Protein AF-A0AA96MXP1-F1 (afdb_monomer_lite)

Radius of gyration: 23.65 Å; chains: 1; bounding box: 65×50×61 Å

Foldseek 3Di:
DDDDPLNVLLVVLVVVLVVCVVVVHDSVVSNLVSQLVSQCSVPVDNVRSNVSSVVVVVVVCVLCVVVVVVLVVLVVVVVVCVVVVVLVVVCVVLLVVLQALLSLLVSLLVVLQVQCLVRPLPNSLVSSLVRSLLSSLLRQHQSVSSVQSNCLRRVQQSVQLSLRVQPVLVVVCVVVVHDSNVSNVVSNVVSCVVSVVSSVVSCVVRVVRGDHRDPVSSVVVVVVCPPPVNVVVVVVVVVVVVVPPDDDDDDDDDDDDDDDDDDDDDDDD

Sequence (269 aa):
MELTAAHWMYLIGTCVIILTMLFRQNIVVPSIIVTFLVGWIFTGSFISGLQTIFNASLVAAGELFNIFLIITIMTALLHSLKSLGSDRQMITPFQKVMKNGHLSYWIIIFVTYIISLFFWPTPAVPLVGALLIPVAVRAGLPPIGAAIAISLAGQGMALSSDYVIQIAPTLTATAAGANVGILADRALVLSIITGITAIVIAYLFLRKQISRPSNTHLIAWEKEGQSPHSKEEMENNQTQKSKYRHPFCHPCSPNISNNYCIYVSRQIF

pLDDT: mean 79.79, std 20.9, range [24.42, 96.38]

Structure (mmCIF, N/CA/C/O backbone):
data_AF-A0AA96MXP1-F1
#
_entry.id   AF-A0AA96MXP1-F1
#
loop_
_atom_site.group_PDB
_atom_site.id
_atom_site.type_symbol
_atom_site.label_atom_id
_atom_site.label_alt_id
_atom_site.label_comp_id
_atom_site.label_asym_id
_atom_site.label_entity_id
_atom_site.label_seq_id
_atom_site.pdbx_PDB_ins_code
_atom_site.Cartn_x
_atom_site.Cartn_y
_atom_site.Cartn_z
_atom_site.occupancy
_atom_site.B_iso_or_equiv
_atom_site.auth_seq_id
_atom_site.auth_comp_id
_atom_site.auth_asym_id
_atom_site.auth_atom_id
_atom_site.pdbx_PDB_model_num
ATOM 1 N N . MET A 1 1 ? -31.359 -4.712 13.228 1.00 55.69 1 MET A N 1
ATOM 2 C CA . MET A 1 1 ? -30.716 -3.846 14.236 1.00 55.69 1 MET A CA 1
ATOM 3 C C . MET A 1 1 ? -31.226 -2.438 14.002 1.00 55.69 1 MET A C 1
ATOM 5 O O . MET A 1 1 ? -31.159 -1.992 12.863 1.00 55.69 1 MET A O 1
ATOM 9 N N . GLU A 1 2 ? -31.806 -1.791 15.012 1.00 76.81 2 GLU A N 1
ATOM 10 C CA . GLU A 1 2 ? -32.270 -0.405 14.877 1.00 76.81 2 GLU A CA 1
ATOM 11 C C . GLU A 1 2 ? -31.097 0.577 14.997 1.00 76.81 2 GLU A C 1
ATOM 13 O O . GLU A 1 2 ? -30.183 0.381 15.801 1.00 76.81 2 GLU A O 1
ATOM 18 N N . LEU A 1 3 ? -31.105 1.622 14.168 1.00 81.12 3 LEU A N 1
ATOM 19 C CA . LEU A 1 3 ? -30.067 2.652 14.130 1.00 81.12 3 LEU A CA 1
ATOM 20 C C . LEU A 1 3 ? -30.206 3.580 15.342 1.00 81.12 3 LEU A C 1
ATOM 22 O O . LEU A 1 3 ? -31.054 4.468 15.362 1.00 81.12 3 LEU A O 1
ATOM 26 N N . THR A 1 4 ? -29.354 3.395 16.348 1.00 89.06 4 THR A N 1
ATOM 27 C CA . THR A 1 4 ? -29.308 4.290 17.517 1.00 89.06 4 THR A CA 1
ATOM 28 C C . THR A 1 4 ? -28.540 5.584 17.216 1.00 89.06 4 THR A C 1
ATOM 30 O O . THR A 1 4 ? -27.759 5.658 16.265 1.00 89.06 4 THR A O 1
ATOM 33 N N . ALA A 1 5 ? -28.700 6.606 18.065 1.00 86.25 5 ALA A N 1
ATOM 34 C CA . ALA A 1 5 ? -27.964 7.872 17.957 1.00 86.25 5 ALA A CA 1
ATOM 35 C C . ALA A 1 5 ? -26.430 7.687 17.930 1.00 86.25 5 ALA A C 1
ATOM 37 O O . ALA A 1 5 ? -25.726 8.432 17.249 1.00 86.25 5 ALA A O 1
ATOM 38 N N . ALA A 1 6 ? -25.910 6.654 18.603 1.00 86.31 6 ALA A N 1
ATOM 39 C CA . ALA A 1 6 ? -24.486 6.326 18.596 1.00 86.31 6 ALA A CA 1
ATOM 40 C C . ALA A 1 6 ? -23.981 5.898 17.203 1.00 86.31 6 ALA A C 1
ATOM 42 O O . ALA A 1 6 ? -22.872 6.266 16.824 1.00 86.31 6 ALA A O 1
ATOM 43 N N . HIS A 1 7 ? -24.796 5.190 16.411 1.00 88.94 7 HIS A N 1
ATOM 44 C CA . HIS A 1 7 ? -24.425 4.778 15.050 1.00 88.94 7 HIS A CA 1
ATOM 45 C C . HIS A 1 7 ? -24.306 5.984 14.112 1.00 88.94 7 HIS A C 1
ATOM 47 O O . HIS A 1 7 ? -23.358 6.078 13.333 1.00 88.94 7 HIS A O 1
ATOM 53 N N . TRP A 1 8 ? -25.231 6.941 14.224 1.00 91.56 8 TRP A N 1
ATOM 54 C CA . TRP A 1 8 ? -25.171 8.191 13.462 1.00 91.56 8 TRP A CA 1
ATOM 55 C C . TRP A 1 8 ? -23.969 9.044 13.857 1.00 91.56 8 TRP A C 1
ATOM 57 O O . TRP A 1 8 ? -23.280 9.570 12.982 1.00 91.56 8 TRP A O 1
ATOM 67 N N . MET A 1 9 ? -23.668 9.131 15.157 1.00 91.81 9 MET A N 1
ATOM 68 C CA . MET A 1 9 ? -22.473 9.835 15.618 1.00 91.81 9 MET A CA 1
ATOM 69 C C . MET A 1 9 ? -21.190 9.158 15.125 1.00 91.81 9 MET A C 1
ATOM 71 O O . MET A 1 9 ? -20.266 9.844 14.692 1.00 91.81 9 MET A O 1
ATOM 75 N N . TYR A 1 10 ? -21.134 7.824 15.133 1.00 91.44 10 TYR A N 1
ATOM 76 C CA . TYR A 1 10 ? -20.003 7.083 14.579 1.00 91.44 10 TYR A CA 1
ATOM 77 C C . TYR A 1 10 ? -19.808 7.392 13.088 1.00 91.44 10 TYR A C 1
ATOM 79 O O . TYR A 1 10 ? -18.704 7.743 12.681 1.00 91.44 10 TYR A O 1
ATOM 87 N N . LEU A 1 11 ? -20.879 7.359 12.287 1.00 93.38 11 LEU A N 1
ATOM 88 C CA . LEU A 1 11 ? -20.818 7.656 10.852 1.00 93.38 11 LEU A CA 1
ATOM 89 C C . LEU A 1 11 ? -20.327 9.083 10.577 1.00 93.38 11 LEU A C 1
ATOM 91 O O . LEU A 1 11 ? -19.408 9.275 9.778 1.00 93.38 11 LEU A O 1
ATOM 95 N N . ILE A 1 12 ? -20.889 10.079 11.269 1.00 94.88 12 ILE A N 1
ATOM 96 C CA . ILE A 1 12 ? -20.451 11.480 11.157 1.00 94.88 12 ILE A CA 1
ATOM 97 C C . ILE A 1 12 ? -18.982 11.609 11.572 1.00 94.88 12 ILE A C 1
ATOM 99 O O . ILE A 1 12 ? -18.197 12.261 10.884 1.00 94.88 12 ILE A O 1
ATOM 103 N N . GLY A 1 13 ? -18.593 10.956 12.665 1.00 93.94 13 GLY A N 1
ATOM 104 C CA . GLY A 1 13 ? -17.219 10.931 13.144 1.00 93.94 13 GLY A CA 1
ATOM 105 C C . GLY A 1 13 ? -16.241 10.355 12.120 1.00 93.94 13 GLY A C 1
ATOM 106 O O . GLY A 1 13 ? -15.206 10.966 11.849 1.00 93.94 13 GLY A O 1
ATOM 107 N N . THR A 1 14 ? -16.594 9.243 11.476 1.00 93.19 14 THR A N 1
ATOM 108 C CA . THR A 1 14 ? -15.804 8.653 10.387 1.00 93.19 14 THR A CA 1
ATOM 109 C C . THR A 1 14 ? -15.689 9.604 9.195 1.00 93.19 14 THR A C 1
ATOM 111 O O . THR A 1 14 ? -14.592 9.776 8.662 1.00 93.19 14 THR A O 1
ATOM 114 N N . CYS A 1 15 ? -16.765 10.295 8.806 1.00 95.19 15 CYS A N 1
ATOM 115 C CA . CYS A 1 15 ? -16.697 11.320 7.760 1.00 95.19 15 CYS A CA 1
ATOM 116 C C . CYS A 1 15 ? -15.749 12.472 8.132 1.00 95.19 15 CYS A C 1
ATOM 118 O O . CYS A 1 15 ? -14.961 12.897 7.288 1.00 95.19 15 CYS A O 1
ATOM 120 N N . VAL A 1 16 ? -15.771 12.948 9.383 1.00 94.81 16 VAL A N 1
ATOM 121 C CA . VAL A 1 16 ? -14.845 13.989 9.872 1.00 94.81 16 VAL A CA 1
ATOM 122 C C . VAL A 1 16 ? -13.393 13.509 9.802 1.00 94.81 16 VAL A C 1
ATOM 124 O O . VAL A 1 16 ? -12.524 14.240 9.325 1.00 94.81 16 VAL A O 1
ATOM 127 N N . ILE A 1 17 ? -13.125 12.268 10.212 1.00 93.62 17 ILE A N 1
ATOM 128 C CA . ILE A 1 17 ? -11.793 11.653 10.138 1.00 93.62 17 ILE A CA 1
ATOM 129 C C . ILE A 1 17 ? -11.311 11.592 8.680 1.00 93.62 17 ILE A C 1
ATOM 131 O O . ILE A 1 17 ? -10.224 12.085 8.375 1.00 93.62 17 ILE A O 1
ATOM 135 N N . ILE A 1 18 ? -12.132 11.087 7.757 1.00 93.62 18 ILE A N 1
ATOM 136 C CA . ILE A 1 18 ? -11.792 11.023 6.325 1.00 93.62 18 ILE A CA 1
ATOM 137 C C . ILE A 1 18 ? -11.548 12.428 5.753 1.00 93.62 18 ILE A C 1
ATOM 139 O O . ILE A 1 18 ? -10.580 12.645 5.021 1.00 93.62 18 ILE A O 1
ATOM 143 N N . LEU A 1 19 ? -12.378 13.406 6.115 1.00 94.12 19 LEU A N 1
ATOM 144 C CA . LEU A 1 19 ? -12.237 14.781 5.643 1.00 94.12 19 LEU A CA 1
ATOM 145 C C . LEU A 1 19 ? -10.934 15.426 6.148 1.00 94.12 19 LEU A C 1
ATOM 147 O O . LEU A 1 19 ? -10.212 16.058 5.377 1.00 94.12 19 LEU A O 1
ATOM 151 N N . THR A 1 20 ? -10.581 15.221 7.419 1.00 93.19 20 THR A N 1
ATOM 152 C CA . THR A 1 20 ? -9.309 15.717 7.979 1.00 93.19 20 THR A CA 1
ATOM 153 C C . THR A 1 20 ? -8.091 15.054 7.326 1.00 93.19 20 THR A C 1
ATOM 155 O O . THR A 1 20 ? -7.072 15.718 7.105 1.00 93.19 20 THR A O 1
ATOM 158 N N . MET A 1 21 ? -8.209 13.779 6.930 1.00 91.00 21 MET A N 1
ATOM 159 C CA . MET A 1 21 ? -7.190 13.077 6.146 1.00 91.00 21 MET A CA 1
ATOM 160 C C . MET A 1 21 ? -7.015 13.704 4.757 1.00 91.00 21 MET A C 1
ATOM 162 O O . MET A 1 21 ? -5.878 13.922 4.328 1.00 91.00 21 MET A O 1
ATOM 166 N N . LEU A 1 22 ? -8.117 14.060 4.085 1.00 93.62 22 LEU A N 1
ATOM 167 C CA . LEU A 1 22 ? -8.101 14.714 2.773 1.00 93.62 22 LEU A CA 1
ATOM 168 C C . LEU A 1 22 ? -7.421 16.091 2.827 1.00 93.62 22 LEU A C 1
ATOM 170 O O . LEU A 1 22 ? -6.600 16.407 1.966 1.00 93.62 22 LEU A O 1
ATOM 174 N N . PHE A 1 23 ? -7.677 16.867 3.885 1.00 94.50 23 PHE A N 1
ATOM 175 C CA . PHE A 1 23 ? -7.000 18.146 4.140 1.00 94.50 23 PHE A CA 1
ATOM 176 C C . PHE A 1 23 ? -5.555 18.002 4.638 1.00 94.50 23 PHE A C 1
ATOM 178 O O . PHE A 1 23 ? -4.916 19.001 4.965 1.00 94.50 23 PHE A O 1
ATOM 185 N N . ARG A 1 24 ? -5.015 16.775 4.689 1.00 89.50 24 ARG A N 1
ATOM 186 C CA . ARG A 1 24 ? -3.649 16.481 5.145 1.00 89.50 24 ARG A CA 1
ATOM 187 C C . ARG A 1 24 ? -3.351 17.043 6.547 1.00 89.50 24 ARG A C 1
ATOM 189 O O . ARG A 1 24 ? -2.209 17.392 6.838 1.00 89.50 24 ARG A O 1
ATOM 196 N N . GLN A 1 25 ? -4.351 17.082 7.428 1.00 89.69 25 GLN A N 1
ATOM 197 C CA . GLN A 1 25 ? -4.207 17.539 8.815 1.00 89.69 25 GLN A CA 1
ATOM 198 C C . GLN A 1 25 ? -3.875 16.381 9.772 1.00 89.69 25 GLN A C 1
ATOM 200 O O . GLN A 1 25 ? -3.741 15.226 9.360 1.00 89.69 25 GLN A O 1
ATOM 205 N N . ASN A 1 26 ? -3.660 16.689 11.055 1.00 89.69 26 ASN A N 1
ATOM 206 C CA . ASN A 1 26 ? -3.426 15.671 12.076 1.00 89.69 26 ASN A CA 1
ATOM 207 C C . ASN A 1 26 ? -4.743 14.956 12.427 1.00 89.69 26 ASN A C 1
ATOM 209 O O . ASN A 1 26 ? -5.678 15.587 12.913 1.00 89.69 26 ASN A O 1
ATOM 213 N N . ILE A 1 27 ? -4.792 13.641 12.203 1.00 93.00 27 ILE A N 1
ATOM 214 C CA . ILE A 1 27 ? -5.999 12.820 12.373 1.00 93.00 27 ILE A CA 1
ATOM 215 C C . ILE A 1 27 ? -6.250 12.402 13.830 1.00 93.00 27 ILE A C 1
ATOM 217 O O . ILE A 1 27 ? -7.358 11.999 14.178 1.00 93.00 27 ILE A O 1
ATOM 221 N N . VAL A 1 28 ? -5.230 12.524 14.689 1.00 92.38 28 VAL A N 1
ATOM 222 C CA . VAL A 1 28 ? -5.269 12.044 16.079 1.00 92.38 28 VAL A CA 1
ATOM 223 C C . VAL A 1 28 ? -6.229 12.867 16.938 1.00 92.38 28 VAL A C 1
ATOM 225 O O . VAL A 1 28 ? -6.962 12.321 17.753 1.00 92.38 28 VAL A O 1
ATOM 228 N N . VAL A 1 29 ? -6.256 14.191 16.758 1.00 92.31 29 VAL A N 1
ATOM 229 C CA . VAL A 1 29 ? -7.130 15.057 17.566 1.00 92.31 29 VAL A CA 1
ATOM 230 C C . VAL A 1 29 ? -8.613 14.802 17.246 1.00 92.31 29 VAL A C 1
ATOM 232 O O . VAL A 1 29 ? -9.370 14.536 18.182 1.00 92.31 29 VAL A O 1
ATOM 235 N N . PRO A 1 30 ? -9.048 14.791 15.967 1.00 92.56 30 PRO A N 1
ATOM 236 C CA . PRO A 1 30 ? -10.419 14.425 15.620 1.00 92.56 30 PRO A CA 1
ATOM 237 C C . PRO A 1 30 ? -10.818 13.020 16.084 1.00 92.56 30 PRO A C 1
ATOM 239 O O . PRO A 1 30 ? -11.936 12.844 16.565 1.00 92.56 30 PRO A O 1
ATOM 242 N N . SER A 1 31 ? -9.929 12.024 15.984 1.00 93.06 31 SER A N 1
ATOM 243 C CA . SER A 1 31 ? -10.265 10.645 16.360 1.00 93.06 31 SER A CA 1
ATOM 244 C C . SER A 1 31 ? -10.521 10.486 17.860 1.00 93.06 31 SER A C 1
ATOM 246 O O . SER A 1 31 ? -11.477 9.809 18.243 1.00 93.06 31 SER A O 1
ATOM 248 N N . ILE A 1 32 ? -9.738 11.156 18.712 1.00 94.38 32 ILE A N 1
ATOM 249 C CA . ILE A 1 32 ? -9.942 11.150 20.169 1.00 94.38 32 ILE A CA 1
ATOM 250 C C . ILE A 1 32 ? -11.293 11.785 20.526 1.00 94.38 32 ILE A C 1
ATOM 252 O O . ILE A 1 32 ? -12.052 11.211 21.309 1.00 94.38 32 ILE A O 1
ATOM 256 N N . ILE A 1 33 ? -11.625 12.931 19.918 1.00 94.62 33 ILE A N 1
ATOM 257 C CA . ILE A 1 33 ? -12.895 13.637 20.164 1.00 94.62 33 ILE A CA 1
ATOM 258 C C . ILE A 1 33 ? -14.088 12.781 19.728 1.00 94.62 33 ILE A C 1
ATOM 260 O O . ILE A 1 33 ? -15.049 12.634 20.479 1.00 94.62 33 ILE A O 1
ATOM 264 N N . VAL A 1 34 ? -14.030 12.185 18.536 1.00 94.75 34 VAL A N 1
ATOM 265 C CA . VAL A 1 34 ? -15.100 11.311 18.034 1.00 94.75 34 VAL A CA 1
ATOM 266 C C . VAL A 1 34 ? -15.279 10.091 18.936 1.00 94.75 34 VAL A C 1
ATOM 268 O O . VAL A 1 34 ? -16.406 9.775 19.309 1.00 94.75 34 VAL A O 1
ATOM 271 N N . THR A 1 35 ? -14.186 9.437 19.334 1.00 93.62 35 THR A N 1
ATOM 272 C CA . THR A 1 35 ? -14.231 8.257 20.217 1.00 93.62 35 THR A CA 1
ATOM 273 C C . THR A 1 35 ? -14.872 8.595 21.564 1.00 93.62 35 THR A C 1
ATOM 275 O O . THR A 1 35 ? -15.709 7.842 22.063 1.00 93.62 35 THR A O 1
ATOM 278 N N . PHE A 1 36 ? -14.542 9.763 22.120 1.00 94.44 36 PHE A N 1
ATOM 279 C CA . PHE A 1 36 ? -15.170 10.289 23.328 1.00 94.44 36 PHE A CA 1
ATOM 280 C C . PHE A 1 36 ? -16.677 10.528 23.155 1.00 94.44 36 PHE A C 1
ATOM 282 O O . PHE A 1 36 ? -17.472 10.061 23.972 1.00 94.44 36 PHE A O 1
ATOM 289 N N . LEU A 1 37 ? -17.081 11.228 22.088 1.00 93.56 37 LEU A N 1
ATOM 290 C CA . LEU A 1 37 ? -18.485 11.563 21.826 1.00 93.56 37 LEU A CA 1
ATOM 291 C C . LEU A 1 37 ? -19.341 10.314 21.601 1.00 93.56 37 LEU A C 1
ATOM 293 O O . LEU A 1 37 ? -20.438 10.215 22.150 1.00 93.56 37 LEU A O 1
ATOM 297 N N . VAL A 1 38 ? -18.831 9.341 20.843 1.00 93.31 38 VAL A N 1
ATOM 298 C CA . VAL A 1 38 ? -19.511 8.056 20.629 1.00 93.31 38 VAL A CA 1
ATOM 299 C C . VAL A 1 38 ? -19.658 7.302 21.954 1.00 93.31 38 VAL A C 1
ATOM 301 O O . VAL A 1 38 ? -20.757 6.847 22.269 1.00 93.31 38 VAL A O 1
ATOM 304 N N . GLY A 1 39 ? -18.596 7.226 22.765 1.00 92.06 39 GLY A N 1
ATOM 305 C CA . GLY A 1 39 ? -18.627 6.564 24.075 1.00 92.06 39 GLY A CA 1
ATOM 306 C C . GLY A 1 39 ? -19.589 7.218 25.071 1.00 92.06 39 GLY A C 1
ATOM 307 O O . GLY A 1 39 ? -20.315 6.518 25.784 1.00 92.06 39 GLY A O 1
ATOM 308 N N . TRP A 1 40 ? -19.651 8.554 25.091 1.00 93.19 40 TRP A N 1
ATOM 309 C CA . TRP A 1 40 ? -20.597 9.296 25.926 1.00 93.19 40 TRP A CA 1
ATOM 310 C C . TRP A 1 40 ? -22.038 9.034 25.482 1.00 93.19 40 TRP A C 1
ATOM 312 O O . TRP A 1 40 ? -22.851 8.618 26.302 1.00 93.19 40 TRP A O 1
ATOM 322 N N . ILE A 1 41 ? -22.362 9.198 24.197 1.00 92.25 41 ILE A N 1
ATOM 323 C CA . ILE A 1 41 ? -23.734 8.994 23.698 1.00 92.25 41 ILE A CA 1
ATOM 324 C C . ILE A 1 41 ? -24.194 7.545 23.904 1.00 92.25 41 ILE A C 1
ATOM 326 O O . ILE A 1 41 ? -25.361 7.313 24.208 1.00 92.25 41 ILE A O 1
ATOM 330 N N . PHE A 1 42 ? -23.285 6.576 23.776 1.00 90.31 42 PHE A N 1
ATOM 331 C CA . PHE A 1 42 ? -23.601 5.168 23.995 1.00 90.31 42 PHE A CA 1
ATOM 332 C C . PHE A 1 42 ? -23.855 4.833 25.472 1.00 90.31 42 PHE A C 1
ATOM 334 O O . PHE A 1 42 ? -24.789 4.098 25.779 1.00 90.31 42 PHE A O 1
ATOM 341 N N . THR A 1 43 ? -23.048 5.376 26.390 1.00 87.69 43 THR A N 1
ATOM 342 C CA . THR A 1 43 ? -23.102 5.001 27.818 1.00 87.69 43 THR A CA 1
ATOM 343 C C . THR A 1 43 ? -23.976 5.940 28.661 1.00 87.69 43 THR A C 1
ATOM 345 O O . THR A 1 43 ? -24.338 5.611 29.786 1.00 87.69 43 THR A O 1
ATOM 348 N N . GLY A 1 44 ? -24.288 7.139 28.161 1.00 87.12 44 GLY A N 1
ATOM 349 C CA . GLY A 1 44 ? -25.063 8.173 28.860 1.00 87.12 44 GLY A CA 1
ATOM 350 C C . GLY A 1 44 ? -24.305 8.933 29.960 1.00 87.12 44 GLY A C 1
ATOM 351 O O . GLY A 1 44 ? -24.834 9.896 30.508 1.00 87.12 44 GLY A O 1
ATOM 352 N N . SER A 1 45 ? -23.059 8.552 30.269 1.00 90.25 45 SER A N 1
ATOM 353 C CA . SER A 1 45 ? -22.234 9.143 31.333 1.00 90.25 45 SER A CA 1
ATOM 354 C C . SER A 1 45 ? -20.935 9.743 30.796 1.00 90.25 45 SER A C 1
ATOM 356 O O . SER A 1 45 ? -20.216 9.113 30.016 1.00 90.25 45 SER A O 1
ATOM 358 N N . PHE A 1 46 ? -20.598 10.944 31.276 1.00 91.25 46 PHE A N 1
ATOM 359 C CA . PHE A 1 46 ? -19.376 11.665 30.910 1.00 91.25 46 PHE A CA 1
ATOM 360 C C . PHE A 1 46 ? -18.101 10.896 31.294 1.00 91.25 46 PHE A C 1
ATOM 362 O O . PHE A 1 46 ? -17.171 10.787 30.495 1.00 91.25 46 PHE A O 1
ATOM 369 N N . ILE A 1 47 ? -18.067 10.318 32.503 1.00 92.75 47 ILE A N 1
ATOM 370 C CA . ILE A 1 47 ? -16.896 9.588 33.015 1.00 92.75 47 ILE A CA 1
ATOM 371 C C . ILE A 1 47 ? -16.617 8.353 32.149 1.00 92.75 47 ILE A C 1
ATOM 373 O O . ILE A 1 47 ? -15.472 8.101 31.772 1.00 92.75 47 ILE A O 1
ATOM 377 N N . SER A 1 48 ? -17.663 7.613 31.780 1.00 90.38 48 SER A N 1
ATOM 378 C CA . SER A 1 48 ? -17.541 6.433 30.919 1.00 90.38 48 SER A CA 1
ATOM 379 C C . SER A 1 48 ? -17.117 6.795 29.491 1.00 90.38 48 SER A C 1
ATOM 381 O O . SER A 1 48 ? -16.335 6.066 28.877 1.00 90.38 48 SER A O 1
ATOM 383 N N . GLY A 1 49 ? -17.549 7.952 28.976 1.00 91.06 49 GLY A N 1
ATOM 384 C CA . GLY A 1 49 ? -17.054 8.491 27.706 1.00 91.06 49 GLY A CA 1
ATOM 385 C C . GLY A 1 49 ? -15.539 8.718 27.724 1.00 91.06 49 GLY A C 1
ATOM 386 O O . GLY A 1 49 ? -14.841 8.314 26.795 1.00 91.06 49 GLY A O 1
ATOM 387 N N . LEU A 1 50 ? -15.002 9.278 28.813 1.00 93.62 50 LEU A N 1
ATOM 388 C CA . LEU A 1 50 ? -13.559 9.503 28.958 1.00 93.62 50 LEU A CA 1
ATOM 389 C C . LEU A 1 50 ? -12.773 8.183 29.059 1.00 93.62 50 LEU A C 1
ATOM 391 O O . LEU A 1 50 ? -11.733 8.030 28.421 1.00 93.62 50 LEU A O 1
ATOM 395 N N . GLN A 1 51 ? -13.298 7.199 29.799 1.00 94.25 51 GLN A N 1
ATOM 396 C CA . GLN A 1 51 ? -12.718 5.849 29.880 1.00 94.25 51 GLN A CA 1
ATOM 397 C C . GLN A 1 51 ? -12.698 5.133 28.521 1.00 94.25 51 GLN A C 1
ATOM 399 O O . GLN A 1 51 ? -11.757 4.394 28.227 1.00 94.25 51 GLN A O 1
ATOM 404 N N . THR A 1 52 ? -13.698 5.383 27.669 1.00 94.25 52 THR A N 1
ATOM 405 C CA . THR A 1 52 ? -13.794 4.781 26.329 1.00 94.25 52 THR A CA 1
ATOM 406 C C . THR A 1 52 ? -12.583 5.123 25.461 1.00 94.25 52 THR A C 1
ATOM 408 O O . THR A 1 52 ? -12.127 4.265 24.716 1.00 94.25 52 THR A O 1
ATOM 411 N N . ILE A 1 53 ? -11.994 6.317 25.596 1.00 94.19 53 ILE A N 1
ATOM 412 C CA . ILE A 1 53 ? -10.788 6.717 24.845 1.00 94.19 53 ILE A CA 1
ATOM 413 C C . ILE A 1 53 ? -9.607 5.781 25.156 1.00 94.19 53 ILE A C 1
ATOM 415 O O . ILE A 1 53 ? -8.912 5.305 24.252 1.00 94.19 53 ILE A O 1
ATOM 419 N N . PHE A 1 54 ? -9.388 5.497 26.442 1.00 93.81 54 PHE A N 1
ATOM 420 C CA . PHE A 1 54 ? -8.305 4.625 26.894 1.00 93.81 54 PHE A CA 1
ATOM 421 C C . PHE A 1 54 ? -8.571 3.170 26.510 1.00 93.81 54 PHE A C 1
ATOM 423 O O . PHE A 1 54 ? -7.697 2.519 25.941 1.00 93.81 54 PHE A O 1
ATOM 430 N N . ASN A 1 55 ? -9.792 2.684 26.745 1.00 93.56 55 ASN A N 1
ATOM 431 C CA . ASN A 1 55 ? -10.177 1.321 26.385 1.00 93.56 55 ASN A CA 1
ATOM 432 C C . ASN A 1 55 ? -10.094 1.088 24.871 1.00 93.56 55 ASN A C 1
ATOM 434 O O . ASN A 1 55 ? -9.547 0.076 24.446 1.00 93.56 55 ASN A O 1
ATOM 438 N N . ALA A 1 56 ? -10.548 2.040 24.053 1.00 92.88 56 ALA A N 1
ATOM 439 C CA . ALA A 1 56 ? -10.423 1.967 22.599 1.00 92.88 56 ALA A CA 1
ATOM 440 C C . ALA A 1 56 ? -8.954 1.885 22.160 1.00 92.88 56 ALA A C 1
ATOM 442 O O . ALA A 1 56 ? -8.626 1.109 21.267 1.00 92.88 56 ALA A O 1
ATOM 443 N N . SER A 1 57 ? -8.059 2.627 22.821 1.00 91.81 57 SER A N 1
ATOM 444 C CA . SER A 1 57 ? -6.619 2.571 22.541 1.00 91.81 57 SER A CA 1
ATOM 445 C C . SER A 1 57 ? -6.008 1.212 22.907 1.00 91.81 57 SER A C 1
ATOM 447 O O . SER A 1 57 ? -5.200 0.687 22.144 1.00 91.81 57 SER A O 1
ATOM 449 N N . LEU A 1 58 ? -6.414 0.614 24.035 1.00 92.81 58 LEU A N 1
ATOM 450 C CA . LEU A 1 58 ? -5.967 -0.724 24.448 1.00 92.81 58 LEU A CA 1
ATOM 451 C C . LEU A 1 58 ? -6.480 -1.820 23.506 1.00 92.81 58 LEU A C 1
ATOM 453 O O . LEU A 1 58 ? -5.715 -2.706 23.130 1.00 92.81 58 LEU A O 1
ATOM 457 N N . VAL A 1 59 ? -7.745 -1.736 23.083 1.00 91.06 59 VAL A N 1
ATOM 458 C CA . VAL A 1 59 ? -8.335 -2.666 22.106 1.00 91.06 59 VAL A CA 1
ATOM 459 C C . VAL A 1 59 ? -7.626 -2.544 20.758 1.00 91.06 59 VAL A C 1
ATOM 461 O O . VAL A 1 59 ? -7.190 -3.550 20.205 1.00 91.06 59 VAL A O 1
ATOM 464 N N . ALA A 1 60 ? -7.428 -1.320 20.260 1.00 89.44 60 ALA A N 1
ATOM 465 C CA . ALA A 1 60 ? -6.705 -1.086 19.012 1.00 89.44 60 ALA A CA 1
ATOM 466 C C . ALA A 1 60 ? -5.263 -1.612 19.075 1.00 89.44 60 ALA A C 1
ATOM 468 O O . ALA A 1 60 ? -4.782 -2.206 18.111 1.00 89.44 60 ALA A O 1
ATOM 469 N N . ALA A 1 61 ? -4.580 -1.434 20.212 1.00 89.06 61 ALA A N 1
ATOM 470 C CA . ALA A 1 61 ? -3.252 -1.998 20.422 1.00 89.06 61 ALA A CA 1
ATOM 471 C C . ALA A 1 61 ? -3.273 -3.533 20.380 1.00 89.06 61 ALA A C 1
ATOM 473 O O . ALA A 1 61 ? -2.408 -4.114 19.732 1.00 89.06 61 ALA A O 1
ATOM 474 N N . GLY A 1 62 ? -4.258 -4.184 21.007 1.00 88.12 62 GLY A N 1
ATOM 475 C CA . GLY A 1 62 ? -4.405 -5.643 20.992 1.00 88.12 62 GLY A CA 1
ATOM 476 C C . GLY A 1 62 ? -4.602 -6.217 19.587 1.00 88.12 62 GLY A C 1
ATOM 477 O O . GLY A 1 62 ? -3.888 -7.141 19.198 1.00 88.12 62 GLY A O 1
ATOM 478 N N . GLU A 1 63 ? -5.506 -5.625 18.803 1.00 85.31 63 GLU A N 1
ATOM 479 C CA . GLU A 1 63 ? -5.804 -6.076 17.435 1.00 85.31 63 GLU A CA 1
ATOM 480 C C . GLU A 1 63 ? -4.628 -5.838 16.470 1.00 85.31 63 GLU A C 1
ATOM 482 O O . GLU A 1 63 ? -4.275 -6.703 15.666 1.00 85.31 63 GLU A O 1
ATOM 487 N N . LEU A 1 64 ? -3.967 -4.677 16.559 1.00 88.25 64 LEU A N 1
ATOM 488 C CA . LEU A 1 64 ? -2.867 -4.325 15.653 1.00 88.25 64 LEU A CA 1
ATOM 489 C C . LEU A 1 64 ? -1.525 -4.965 16.038 1.00 88.25 64 LEU A C 1
ATOM 491 O O . LEU A 1 64 ? -0.643 -5.073 15.184 1.00 88.25 64 LEU A O 1
ATOM 495 N N . PHE A 1 65 ? -1.343 -5.410 17.285 1.00 88.00 65 PHE A N 1
ATOM 496 C CA . PHE A 1 65 ? -0.069 -5.971 17.745 1.00 88.00 65 PHE A CA 1
ATOM 497 C C . PHE A 1 65 ? 0.362 -7.198 16.934 1.00 88.00 65 PHE A C 1
ATOM 499 O O . PHE A 1 65 ? 1.524 -7.297 16.534 1.00 88.00 65 PHE A O 1
ATOM 506 N N . ASN A 1 66 ? -0.576 -8.098 16.629 1.00 85.00 66 ASN A N 1
ATOM 507 C CA . ASN A 1 66 ? -0.294 -9.280 15.812 1.00 85.00 66 ASN A CA 1
ATOM 508 C C . ASN A 1 66 ? 0.187 -8.887 14.401 1.00 85.00 66 ASN A C 1
ATOM 510 O O . ASN A 1 66 ? 1.142 -9.447 13.865 1.00 85.00 66 ASN A O 1
ATOM 514 N N . ILE A 1 67 ? -0.410 -7.843 13.828 1.00 85.88 67 ILE A N 1
ATOM 515 C CA . ILE A 1 67 ? -0.041 -7.330 12.505 1.00 85.88 67 ILE A CA 1
ATOM 516 C C . ILE A 1 67 ? 1.356 -6.709 12.533 1.00 85.88 67 ILE A C 1
ATOM 518 O O . ILE A 1 67 ? 2.167 -6.976 11.644 1.00 85.88 67 ILE A O 1
ATOM 522 N N . PHE A 1 68 ? 1.683 -5.932 13.569 1.00 87.19 68 PHE A N 1
ATOM 523 C CA . PHE A 1 68 ? 3.035 -5.400 13.739 1.00 87.19 68 PHE A CA 1
ATOM 524 C C . PHE A 1 68 ? 4.077 -6.514 13.875 1.00 87.19 68 PHE A C 1
ATOM 526 O O . PHE A 1 68 ? 5.154 -6.417 13.282 1.00 87.19 68 PHE A O 1
ATOM 533 N N . LEU A 1 69 ? 3.763 -7.597 14.587 1.00 88.56 69 LEU A N 1
ATOM 534 C CA . LEU A 1 69 ? 4.646 -8.759 14.698 1.00 88.56 69 LEU A CA 1
ATOM 535 C C . LEU A 1 69 ? 4.907 -9.403 13.325 1.00 88.56 69 LEU A C 1
ATOM 537 O O . LEU A 1 69 ? 6.059 -9.648 12.968 1.00 88.56 69 LEU A O 1
ATOM 541 N N . ILE A 1 70 ? 3.873 -9.607 12.509 1.00 84.69 70 ILE A N 1
ATOM 542 C CA . ILE A 1 70 ? 4.032 -10.178 11.162 1.00 84.69 70 ILE A CA 1
ATOM 543 C C . ILE A 1 70 ? 4.884 -9.261 10.271 1.00 84.69 70 ILE A C 1
ATOM 545 O O . ILE A 1 70 ? 5.846 -9.720 9.650 1.00 84.69 70 ILE A O 1
ATOM 549 N N . ILE A 1 71 ? 4.590 -7.956 10.237 1.00 86.25 71 ILE A N 1
ATOM 550 C CA . ILE A 1 71 ? 5.326 -6.992 9.400 1.00 86.25 71 ILE A CA 1
ATOM 551 C C . ILE A 1 71 ? 6.787 -6.879 9.853 1.00 86.25 71 ILE A C 1
ATOM 553 O O . ILE A 1 71 ? 7.686 -6.811 9.015 1.00 86.25 71 ILE A O 1
ATOM 557 N N . THR A 1 72 ? 7.065 -6.888 11.158 1.00 89.44 72 THR A N 1
ATOM 558 C CA . THR A 1 72 ? 8.448 -6.830 11.670 1.00 89.44 72 THR A CA 1
ATOM 559 C C . THR A 1 72 ? 9.254 -8.067 11.282 1.00 89.44 72 THR A C 1
ATOM 561 O O . THR A 1 72 ? 10.383 -7.926 10.812 1.00 89.44 72 THR A O 1
ATOM 564 N N . ILE A 1 73 ? 8.675 -9.268 11.369 1.00 88.69 73 ILE A N 1
ATOM 565 C CA . ILE A 1 73 ? 9.347 -10.497 10.920 1.00 88.69 73 ILE A CA 1
ATOM 566 C C . ILE A 1 73 ? 9.560 -10.483 9.400 1.00 88.69 73 ILE A C 1
ATOM 568 O O . ILE A 1 73 ? 10.662 -10.774 8.931 1.00 88.69 73 ILE A O 1
ATOM 572 N N . MET A 1 74 ? 8.549 -10.098 8.616 1.00 86.12 74 MET A N 1
ATOM 573 C CA . MET A 1 74 ? 8.663 -10.031 7.152 1.00 86.12 74 MET A CA 1
ATOM 574 C C . MET A 1 74 ? 9.688 -8.990 6.691 1.00 86.12 74 MET A C 1
ATOM 576 O O . MET A 1 74 ? 10.499 -9.255 5.803 1.00 86.12 74 MET A O 1
ATOM 580 N N . THR A 1 75 ? 9.706 -7.813 7.316 1.00 85.50 75 THR A N 1
ATOM 581 C CA . THR A 1 75 ? 10.697 -6.772 7.010 1.00 85.50 75 THR A CA 1
ATOM 582 C C . THR A 1 75 ? 12.107 -7.189 7.424 1.00 85.50 75 THR A C 1
ATOM 584 O O . THR A 1 75 ? 13.048 -6.921 6.675 1.00 85.50 75 THR A O 1
ATOM 587 N N . ALA A 1 76 ? 12.274 -7.902 8.544 1.00 90.00 76 ALA A N 1
ATOM 588 C CA . ALA A 1 76 ? 13.558 -8.478 8.944 1.00 90.00 76 ALA A CA 1
ATOM 589 C C . ALA A 1 76 ? 14.052 -9.538 7.943 1.00 90.00 76 ALA A C 1
ATOM 591 O O . ALA A 1 76 ? 15.215 -9.493 7.532 1.00 90.00 76 ALA A O 1
ATOM 592 N N . LEU A 1 77 ? 13.169 -10.434 7.487 1.00 87.06 77 LEU A N 1
ATOM 593 C CA . LEU A 1 77 ? 13.468 -11.422 6.445 1.00 87.06 77 LEU A CA 1
ATOM 594 C C . LEU A 1 77 ? 13.929 -10.739 5.151 1.00 87.06 77 LEU A C 1
ATOM 596 O O . LEU A 1 77 ? 14.975 -11.081 4.601 1.00 87.06 77 LEU A O 1
ATOM 600 N N . LEU A 1 78 ? 13.195 -9.725 4.696 1.00 83.81 78 LEU A N 1
ATOM 601 C CA . LEU A 1 78 ? 13.556 -8.937 3.518 1.00 83.81 78 LEU A CA 1
ATOM 602 C C . LEU A 1 78 ? 14.893 -8.221 3.658 1.00 83.81 78 LEU A C 1
ATOM 604 O O . LEU A 1 78 ? 15.678 -8.179 2.709 1.00 83.81 78 LEU A O 1
ATOM 608 N N . HIS A 1 79 ? 15.172 -7.672 4.838 1.00 85.12 79 HIS A N 1
ATOM 609 C CA . HIS A 1 79 ? 16.448 -7.025 5.110 1.00 85.12 79 HIS A CA 1
ATOM 610 C C . HIS A 1 79 ? 17.603 -8.035 5.088 1.00 85.12 79 HIS A C 1
ATOM 612 O O . HIS A 1 79 ? 18.665 -7.744 4.536 1.00 85.12 79 HIS A O 1
ATOM 618 N N . SER A 1 80 ? 17.383 -9.239 5.624 1.00 88.56 80 SER A N 1
ATOM 619 C CA . SER A 1 80 ? 18.348 -10.338 5.559 1.00 88.56 80 SER A CA 1
ATOM 620 C C . SER A 1 80 ? 18.603 -10.775 4.109 1.00 88.56 80 SER A C 1
ATOM 622 O O . SER A 1 80 ? 19.756 -10.815 3.681 1.00 88.56 80 SER A O 1
ATOM 624 N N . LEU A 1 81 ? 17.555 -10.969 3.298 1.00 83.94 81 LEU A N 1
ATOM 625 C CA . LEU A 1 81 ? 17.687 -11.290 1.867 1.00 83.94 81 LEU A CA 1
ATOM 626 C C . LEU A 1 81 ? 18.442 -10.210 1.082 1.00 83.94 81 LEU A C 1
ATOM 628 O O . LEU A 1 81 ? 19.273 -10.522 0.225 1.00 83.94 81 LEU A O 1
ATOM 632 N N . LYS A 1 82 ? 18.197 -8.938 1.407 1.00 81.44 82 LYS A N 1
ATOM 633 C CA . LYS A 1 82 ? 18.919 -7.800 0.831 1.00 81.44 82 LYS A CA 1
ATOM 634 C C . LYS A 1 82 ? 20.399 -7.802 1.217 1.00 81.44 82 LYS A C 1
ATOM 636 O O . LYS A 1 82 ? 21.244 -7.503 0.378 1.00 81.44 82 LYS A O 1
ATOM 641 N N . SER A 1 83 ? 20.732 -8.164 2.457 1.00 84.62 83 SER A N 1
ATOM 642 C CA . SER A 1 83 ? 22.131 -8.257 2.905 1.00 84.62 83 SER A CA 1
ATOM 643 C C . SER A 1 83 ? 22.932 -9.321 2.142 1.00 84.62 83 SER A C 1
ATOM 645 O O . SER A 1 83 ? 24.133 -9.161 1.942 1.00 84.62 83 SER A O 1
ATOM 647 N N . LEU A 1 84 ? 22.252 -10.356 1.636 1.00 85.94 84 LEU A N 1
ATOM 648 C CA . LEU A 1 84 ? 22.829 -11.409 0.795 1.00 85.94 84 LEU A CA 1
ATOM 649 C C . LEU A 1 84 ? 22.953 -11.006 -0.689 1.00 85.94 84 LEU A C 1
ATOM 651 O O . LEU A 1 84 ? 23.503 -11.763 -1.485 1.00 85.94 84 LEU A O 1
ATOM 655 N N . GLY A 1 85 ? 22.419 -9.847 -1.094 1.00 81.50 85 GLY A N 1
ATOM 656 C CA . GLY A 1 85 ? 22.365 -9.413 -2.496 1.00 81.50 85 GLY A CA 1
ATOM 657 C C . GLY A 1 85 ? 21.417 -10.239 -3.376 1.00 81.50 85 GLY A C 1
ATOM 658 O O . GLY A 1 85 ? 21.481 -10.157 -4.609 1.00 81.50 85 GLY A O 1
ATOM 659 N N . SER A 1 86 ? 20.548 -11.051 -2.763 1.00 82.25 86 SER A N 1
ATOM 660 C CA . SER A 1 86 ? 19.601 -11.920 -3.471 1.00 82.25 86 SER A CA 1
ATOM 661 C C . SER A 1 86 ? 18.555 -11.107 -4.242 1.00 82.25 86 SER A C 1
ATOM 663 O O . SER A 1 86 ? 18.185 -11.462 -5.360 1.00 82.25 86 SER A O 1
ATOM 665 N N . ASP A 1 87 ? 18.170 -9.946 -3.711 1.00 76.88 87 ASP A N 1
ATOM 666 C CA . ASP A 1 87 ? 17.310 -8.954 -4.361 1.00 76.88 87 ASP A CA 1
ATOM 667 C C . ASP A 1 87 ? 17.839 -8.514 -5.734 1.00 76.88 87 ASP A C 1
ATOM 669 O O . ASP A 1 87 ? 17.084 -8.429 -6.708 1.00 76.88 87 ASP A O 1
ATOM 673 N N . ARG A 1 88 ? 19.154 -8.291 -5.844 1.00 78.62 88 ARG A N 1
ATOM 674 C CA . ARG A 1 88 ? 19.791 -7.932 -7.116 1.00 78.62 88 ARG A CA 1
ATOM 675 C C . ARG A 1 88 ? 19.772 -9.094 -8.098 1.00 78.62 88 ARG A C 1
ATOM 677 O O . ARG A 1 88 ? 19.427 -8.897 -9.266 1.00 78.62 88 ARG A O 1
ATOM 684 N N . GLN A 1 89 ? 20.119 -10.296 -7.644 1.00 82.44 89 GLN A N 1
ATOM 685 C CA . GLN A 1 89 ? 20.134 -11.483 -8.504 1.00 82.44 89 GLN A CA 1
ATOM 686 C C . GLN A 1 89 ? 18.730 -11.832 -9.015 1.00 82.44 89 GLN A C 1
ATOM 688 O O . GLN A 1 89 ? 18.574 -12.131 -10.199 1.00 82.44 89 GLN A O 1
ATOM 693 N N . MET A 1 90 ? 17.707 -11.688 -8.169 1.00 79.69 90 MET A N 1
ATOM 694 C CA . MET A 1 90 ? 16.305 -11.928 -8.519 1.00 79.69 90 MET A CA 1
ATOM 695 C C . MET A 1 90 ? 15.797 -10.975 -9.613 1.00 79.69 90 MET A C 1
ATOM 697 O O . MET A 1 90 ? 14.999 -11.371 -10.460 1.00 79.69 90 MET A O 1
ATOM 701 N N . ILE A 1 91 ? 16.274 -9.726 -9.631 1.00 78.06 91 ILE A N 1
ATOM 702 C CA . ILE A 1 91 ? 15.782 -8.683 -10.547 1.00 78.06 91 ILE A CA 1
ATOM 703 C C . ILE A 1 91 ? 16.612 -8.587 -11.845 1.00 78.06 91 ILE A C 1
ATOM 705 O O . ILE A 1 91 ? 16.096 -8.181 -12.889 1.00 78.06 91 ILE A O 1
ATOM 709 N N . THR A 1 92 ? 17.872 -9.034 -11.830 1.00 81.31 92 THR A N 1
ATOM 710 C CA . THR A 1 92 ? 18.789 -9.041 -12.991 1.00 81.31 92 THR A CA 1
ATOM 711 C C . THR A 1 92 ? 18.210 -9.637 -14.292 1.00 81.31 92 THR A C 1
ATOM 713 O O . THR A 1 92 ? 18.434 -9.039 -15.350 1.00 81.31 92 THR A O 1
ATOM 716 N N . PRO A 1 93 ? 17.467 -10.767 -14.308 1.00 83.44 93 PRO A N 1
ATOM 717 C CA . PRO A 1 93 ? 16.937 -11.307 -15.565 1.00 83.44 93 PRO A CA 1
ATOM 718 C C . PRO A 1 93 ? 15.944 -10.356 -16.242 1.00 83.44 93 PRO A C 1
ATOM 720 O O . PRO A 1 93 ? 15.977 -10.209 -17.464 1.00 83.44 93 PRO A O 1
ATOM 723 N N . PHE A 1 94 ? 15.129 -9.640 -15.465 1.00 82.75 94 PHE A N 1
ATOM 724 C CA . PHE A 1 94 ? 14.150 -8.690 -15.997 1.00 82.75 94 PHE A CA 1
ATOM 725 C C . PHE A 1 94 ? 14.821 -7.490 -16.665 1.00 82.75 94 PHE A C 1
ATOM 727 O O . PHE A 1 94 ? 14.331 -6.998 -17.681 1.00 82.75 94 PHE A O 1
ATOM 734 N N . GLN A 1 95 ? 15.997 -7.086 -16.176 1.00 80.38 95 GLN A N 1
ATOM 735 C CA . GLN A 1 95 ? 16.778 -6.001 -16.772 1.00 80.38 95 GLN A CA 1
ATOM 736 C C . GLN A 1 95 ? 17.197 -6.307 -18.219 1.00 80.38 95 GLN A C 1
ATOM 738 O O . GLN A 1 95 ? 17.208 -5.407 -19.054 1.00 80.38 95 GLN A O 1
ATOM 743 N N . LYS A 1 96 ? 17.483 -7.575 -18.555 1.00 81.88 96 LYS A N 1
ATOM 744 C CA . LYS A 1 96 ? 17.851 -7.985 -19.927 1.00 81.88 96 LYS A CA 1
ATOM 745 C C . LYS A 1 96 ? 16.678 -7.926 -20.910 1.00 81.88 96 LYS A C 1
ATOM 747 O O . LYS A 1 96 ? 16.891 -7.801 -22.116 1.00 81.88 96 LYS A O 1
ATOM 752 N N . VAL A 1 97 ? 15.447 -8.032 -20.412 1.00 87.44 97 VAL A N 1
ATOM 753 C CA . VAL A 1 97 ? 14.229 -8.022 -21.237 1.00 87.44 97 VAL A CA 1
ATOM 754 C C . VAL A 1 97 ? 13.799 -6.584 -21.575 1.00 87.44 97 VAL A C 1
ATOM 756 O O . VAL A 1 97 ? 13.149 -6.355 -22.593 1.00 87.44 97 VAL A O 1
ATOM 759 N N . MET A 1 98 ? 14.223 -5.590 -20.787 1.00 87.75 98 MET A N 1
ATOM 760 C CA . MET A 1 98 ? 13.871 -4.168 -20.932 1.00 87.75 98 MET A CA 1
ATOM 761 C C . MET A 1 98 ? 14.612 -3.481 -22.091 1.00 87.75 98 MET A C 1
ATOM 763 O O . MET A 1 98 ? 15.534 -2.694 -21.894 1.00 87.75 98 MET A O 1
ATOM 767 N N . LYS A 1 99 ? 14.195 -3.769 -23.328 1.00 85.19 99 LYS A N 1
ATOM 768 C CA . LYS A 1 99 ? 14.799 -3.195 -24.549 1.00 85.19 99 LYS A CA 1
ATOM 769 C C . LYS A 1 99 ? 14.157 -1.886 -25.021 1.00 85.19 99 LYS A C 1
ATOM 771 O O . LYS A 1 99 ? 14.770 -1.152 -25.787 1.00 85.19 99 LYS A O 1
ATOM 776 N N . ASN A 1 100 ? 12.915 -1.618 -24.617 1.00 88.38 100 ASN A N 1
ATOM 777 C CA . ASN A 1 100 ? 12.120 -0.478 -25.081 1.00 88.38 100 ASN A CA 1
ATOM 778 C C . ASN A 1 100 ? 11.294 0.097 -23.923 1.00 88.38 100 ASN A C 1
ATOM 780 O O . ASN A 1 100 ? 10.812 -0.673 -23.093 1.00 88.38 100 ASN A O 1
ATOM 784 N N . GLY A 1 101 ? 11.062 1.411 -23.895 1.00 86.38 101 GLY A N 1
ATOM 785 C CA . GLY A 1 101 ? 10.323 2.092 -22.829 1.00 86.38 101 GLY A CA 1
ATOM 786 C C . GLY A 1 101 ? 8.907 1.545 -22.637 1.00 86.38 101 GLY A C 1
ATOM 787 O O . GLY A 1 101 ? 8.470 1.351 -21.506 1.00 86.38 101 GLY A O 1
ATOM 788 N N . HIS A 1 102 ? 8.223 1.173 -23.723 1.00 91.69 102 HIS A N 1
ATOM 789 C CA . HIS A 1 102 ? 6.907 0.525 -23.646 1.00 91.69 102 HIS A CA 1
ATOM 790 C C . HIS A 1 102 ? 6.959 -0.826 -22.926 1.00 91.69 102 HIS A C 1
ATOM 792 O O . HIS A 1 102 ? 6.122 -1.112 -22.076 1.00 91.69 102 HIS A O 1
ATOM 798 N N . LEU A 1 103 ? 7.958 -1.650 -23.250 1.00 91.62 103 LEU A N 1
ATOM 799 C CA . LEU A 1 103 ? 8.137 -2.960 -22.631 1.00 91.62 103 LEU A CA 1
ATOM 800 C C . LEU A 1 103 ? 8.563 -2.812 -21.163 1.00 91.62 103 LEU A C 1
ATOM 802 O O . LEU A 1 103 ? 8.067 -3.528 -20.300 1.00 91.62 103 LEU A O 1
ATOM 806 N N . SER A 1 104 ? 9.408 -1.823 -20.869 1.00 91.69 104 SER A N 1
ATOM 807 C CA . SER A 1 104 ? 9.833 -1.476 -19.513 1.00 91.69 104 SER A CA 1
ATOM 808 C C . SER A 1 104 ? 8.674 -1.090 -18.598 1.00 91.69 104 SER A C 1
ATOM 810 O O . SER A 1 104 ? 8.677 -1.492 -17.438 1.00 91.69 104 SER A O 1
ATOM 812 N N . TYR A 1 105 ? 7.676 -0.360 -19.106 1.00 94.19 105 TYR A N 1
ATOM 813 C CA . TYR A 1 105 ? 6.474 -0.008 -18.344 1.00 94.19 105 TYR A CA 1
ATOM 814 C C . TYR A 1 105 ? 5.723 -1.257 -17.857 1.00 94.19 105 TYR A C 1
ATOM 816 O O . TYR A 1 105 ? 5.473 -1.408 -16.662 1.00 94.19 105 TYR A O 1
ATOM 824 N N . TRP A 1 106 ? 5.431 -2.189 -18.768 1.00 95.12 106 TRP A N 1
ATOM 825 C CA . TRP A 1 106 ? 4.717 -3.426 -18.436 1.00 95.12 106 TRP A CA 1
ATOM 826 C C . TRP A 1 106 ? 5.536 -4.362 -17.544 1.00 95.12 106 TRP A C 1
ATOM 828 O O . TRP A 1 106 ? 4.982 -4.959 -16.622 1.00 95.12 106 TRP A O 1
ATOM 838 N N . ILE A 1 107 ? 6.852 -4.454 -17.767 1.00 93.44 107 ILE A N 1
ATOM 839 C CA . ILE A 1 107 ? 7.746 -5.255 -16.919 1.00 93.44 107 ILE A CA 1
ATOM 840 C C . ILE A 1 107 ? 7.771 -4.709 -15.493 1.00 93.44 107 ILE A C 1
ATOM 842 O O . ILE A 1 107 ? 7.641 -5.495 -14.559 1.00 93.44 107 ILE A O 1
ATOM 846 N N . ILE A 1 108 ? 7.908 -3.390 -15.312 1.00 93.75 108 ILE A N 1
ATOM 847 C CA . ILE A 1 108 ? 7.883 -2.780 -13.976 1.00 93.75 108 ILE A CA 1
ATOM 848 C C . ILE A 1 108 ? 6.586 -3.140 -13.261 1.00 93.75 108 ILE A C 1
ATOM 850 O O . ILE A 1 108 ? 6.639 -3.613 -12.136 1.00 93.75 108 ILE A O 1
ATOM 854 N N . ILE A 1 109 ? 5.437 -2.972 -13.915 1.00 95.62 109 ILE A N 1
ATOM 855 C CA . ILE A 1 109 ? 4.135 -3.279 -13.310 1.00 95.62 109 ILE A CA 1
ATOM 856 C C . ILE A 1 109 ? 4.062 -4.735 -12.874 1.00 95.62 109 ILE A C 1
ATOM 858 O O . ILE A 1 109 ? 3.722 -5.013 -11.728 1.00 95.62 109 ILE A O 1
ATOM 862 N N . PHE A 1 110 ? 4.396 -5.657 -13.776 1.00 93.94 110 PHE A N 1
ATOM 863 C CA . PHE A 1 110 ? 4.326 -7.084 -13.495 1.00 93.94 110 PHE A CA 1
ATOM 864 C C . PHE A 1 110 ? 5.252 -7.474 -12.339 1.00 93.94 110 PHE A C 1
ATOM 866 O O . PHE A 1 110 ? 4.823 -8.118 -11.383 1.00 93.94 110 PHE A O 1
ATOM 873 N N . VAL A 1 111 ? 6.512 -7.036 -12.392 1.00 92.56 111 VAL A N 1
ATOM 874 C CA . VAL A 1 111 ? 7.514 -7.360 -11.371 1.00 92.56 111 VAL A CA 1
ATOM 875 C C . VAL A 1 111 ? 7.160 -6.712 -10.034 1.00 92.56 111 VAL A C 1
ATOM 877 O O . VAL A 1 111 ? 7.189 -7.390 -9.010 1.00 92.56 111 VAL A O 1
ATOM 880 N N . THR A 1 112 ? 6.780 -5.431 -10.022 1.00 93.88 112 THR A N 1
ATOM 881 C CA . THR A 1 112 ? 6.353 -4.743 -8.799 1.00 93.88 112 THR A CA 1
ATOM 882 C C . THR A 1 112 ? 5.126 -5.412 -8.199 1.00 93.88 112 THR A C 1
ATOM 884 O O . THR A 1 112 ? 5.117 -5.621 -6.992 1.00 93.88 112 THR A O 1
ATOM 887 N N . TYR A 1 113 ? 4.122 -5.780 -8.996 1.00 94.50 113 TYR A N 1
ATOM 888 C CA . TYR A 1 113 ? 2.914 -6.428 -8.489 1.00 94.50 113 TYR A CA 1
ATOM 889 C C . TYR A 1 113 ? 3.230 -7.779 -7.837 1.00 94.50 113 TYR A C 1
ATOM 891 O O . TYR A 1 113 ? 2.888 -7.991 -6.675 1.00 94.50 113 TYR A O 1
ATOM 899 N N . ILE A 1 114 ? 3.961 -8.654 -8.537 1.00 91.81 114 ILE A N 1
ATOM 900 C CA . ILE A 1 114 ? 4.323 -9.982 -8.025 1.00 91.81 114 ILE A CA 1
ATOM 901 C C . ILE A 1 114 ? 5.181 -9.872 -6.765 1.00 91.81 114 ILE A C 1
ATOM 903 O O . ILE A 1 114 ? 4.848 -10.474 -5.749 1.00 91.81 114 ILE A O 1
ATOM 907 N N . ILE A 1 115 ? 6.255 -9.078 -6.791 1.00 89.31 115 ILE A N 1
ATOM 908 C CA . ILE A 1 115 ? 7.119 -8.918 -5.613 1.00 89.31 115 ILE A CA 1
ATOM 909 C C . ILE A 1 115 ? 6.317 -8.318 -4.449 1.00 89.31 115 ILE A C 1
ATOM 911 O O . ILE A 1 115 ? 6.450 -8.790 -3.325 1.00 89.31 115 ILE A O 1
ATOM 915 N N 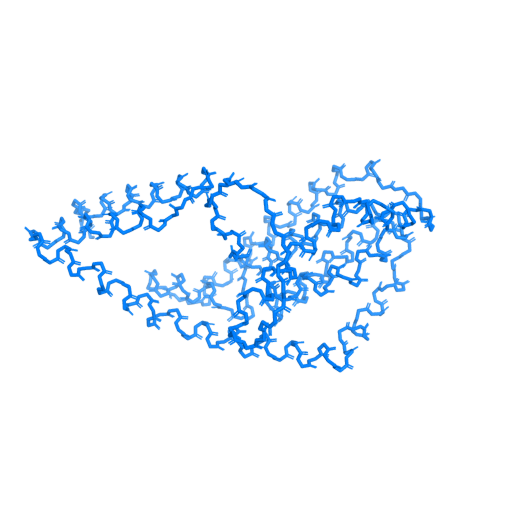. SER A 1 116 ? 5.451 -7.332 -4.697 1.00 91.38 116 SER A N 1
ATOM 916 C CA . SER A 1 116 ? 4.671 -6.691 -3.627 1.00 91.38 116 SER A CA 1
ATOM 917 C C . SER A 1 116 ? 3.621 -7.611 -3.005 1.00 91.38 116 SER A C 1
ATOM 919 O O . SER A 1 116 ? 3.324 -7.445 -1.825 1.00 91.38 116 SER A O 1
ATOM 921 N N . LEU A 1 117 ? 3.088 -8.584 -3.755 1.00 89.56 117 LEU A N 1
ATOM 922 C CA . LEU A 1 117 ? 2.175 -9.590 -3.206 1.00 89.56 117 LEU A CA 1
ATOM 923 C C . LEU A 1 117 ? 2.870 -10.490 -2.175 1.00 89.56 117 LEU A C 1
ATOM 925 O O . LEU A 1 117 ? 2.283 -10.784 -1.141 1.00 89.56 117 LEU A O 1
ATOM 929 N N . PHE A 1 118 ? 4.113 -10.909 -2.430 1.00 87.38 118 PHE A N 1
ATOM 930 C CA . PHE A 1 118 ? 4.840 -11.819 -1.531 1.00 87.38 118 PHE A CA 1
ATOM 931 C C . PHE A 1 118 ? 5.589 -11.105 -0.406 1.00 87.38 118 PHE A C 1
ATOM 933 O O . PHE A 1 118 ? 5.721 -11.646 0.687 1.00 87.38 118 PHE A O 1
ATOM 940 N N . PHE A 1 119 ? 6.107 -9.908 -0.672 1.00 84.25 119 PHE A N 1
ATOM 941 C CA . PHE A 1 119 ? 7.034 -9.219 0.223 1.00 84.25 119 PHE A CA 1
ATOM 942 C C . PHE A 1 119 ? 6.437 -8.003 0.924 1.00 84.25 119 PHE A C 1
ATOM 944 O O . PHE A 1 119 ? 7.173 -7.271 1.572 1.00 84.25 119 PHE A O 1
ATOM 951 N N . TRP A 1 120 ? 5.127 -7.789 0.832 1.00 85.19 120 TRP A N 1
ATOM 952 C CA . TRP A 1 120 ? 4.454 -6.573 1.289 1.00 85.19 120 TRP A CA 1
ATOM 953 C C . TRP A 1 120 ? 4.901 -5.311 0.508 1.00 85.19 120 TRP A C 1
ATOM 955 O O . TRP A 1 120 ? 6.095 -5.078 0.296 1.00 85.19 120 TRP A O 1
ATOM 965 N N . PRO A 1 121 ? 3.979 -4.424 0.091 1.00 85.44 121 PRO A N 1
ATOM 966 C CA . PRO A 1 121 ? 4.326 -3.264 -0.737 1.00 85.44 121 PRO A CA 1
ATOM 967 C C . PRO A 1 121 ? 5.326 -2.292 -0.090 1.00 85.44 121 PRO A C 1
ATOM 969 O O . PRO A 1 121 ? 6.216 -1.788 -0.772 1.00 85.44 121 PRO A O 1
ATOM 972 N N . THR A 1 122 ? 5.222 -2.038 1.219 1.00 84.62 122 THR A N 1
ATOM 973 C CA . THR A 1 122 ? 6.051 -1.045 1.934 1.00 84.62 122 THR A CA 1
ATOM 974 C C . THR A 1 122 ? 7.567 -1.303 1.824 1.00 84.62 122 THR A C 1
ATOM 976 O O . THR A 1 122 ? 8.285 -0.378 1.443 1.00 84.62 122 THR A O 1
ATOM 979 N N . PRO A 1 123 ? 8.101 -2.514 2.087 1.00 82.31 123 PRO A N 1
ATOM 980 C CA . PRO A 1 123 ? 9.519 -2.813 1.859 1.00 82.31 123 PRO A CA 1
ATOM 981 C C . PRO A 1 123 ? 9.855 -3.200 0.403 1.00 82.31 123 PRO A C 1
ATOM 983 O O . PRO A 1 123 ? 10.981 -2.955 -0.038 1.00 82.31 123 PRO A O 1
ATOM 986 N N . ALA A 1 124 ? 8.915 -3.771 -0.362 1.00 86.38 124 ALA A N 1
ATOM 987 C CA . ALA A 1 124 ? 9.156 -4.210 -1.740 1.00 86.38 124 ALA A CA 1
ATOM 988 C C . ALA A 1 124 ? 9.302 -3.046 -2.732 1.00 86.38 124 ALA A C 1
ATOM 990 O O . ALA A 1 124 ? 10.183 -3.059 -3.595 1.00 86.38 124 ALA A O 1
ATOM 991 N N . VAL A 1 125 ? 8.457 -2.020 -2.619 1.00 89.38 125 VAL A N 1
ATOM 992 C CA . VAL A 1 125 ? 8.416 -0.893 -3.562 1.00 89.38 125 VAL A CA 1
ATOM 993 C C . VAL A 1 125 ? 9.754 -0.137 -3.637 1.00 89.38 125 VAL A C 1
ATOM 995 O O . VAL A 1 125 ? 10.243 0.060 -4.753 1.00 89.38 125 VAL A O 1
ATOM 998 N N . PRO A 1 126 ? 10.417 0.227 -2.518 1.00 86.44 126 PRO A N 1
ATOM 999 C CA . PRO A 1 126 ? 11.740 0.853 -2.560 1.00 86.44 126 PRO A CA 1
ATOM 1000 C C . PRO A 1 126 ? 12.820 -0.037 -3.186 1.00 86.44 126 PRO A C 1
ATOM 1002 O O . PRO A 1 126 ? 13.697 0.464 -3.888 1.00 86.44 126 PRO A O 1
ATOM 1005 N N . LEU A 1 127 ? 12.756 -1.353 -2.954 1.00 83.62 127 LEU A N 1
ATOM 1006 C CA . LEU A 1 127 ? 13.699 -2.327 -3.509 1.00 83.62 127 LEU A CA 1
ATOM 1007 C C . LEU A 1 127 ? 13.607 -2.378 -5.036 1.00 83.62 127 LEU A C 1
ATOM 1009 O O . LEU A 1 127 ? 14.608 -2.227 -5.740 1.00 83.62 127 LEU A O 1
ATOM 1013 N N . VAL A 1 128 ? 12.384 -2.544 -5.542 1.00 88.38 128 VAL A N 1
ATOM 1014 C CA . VAL A 1 128 ? 12.112 -2.575 -6.979 1.00 88.38 128 VAL A CA 1
ATOM 1015 C C . VAL A 1 128 ? 12.429 -1.221 -7.611 1.00 88.38 128 VAL A C 1
ATOM 1017 O O . VAL A 1 128 ? 13.060 -1.175 -8.665 1.00 88.38 128 VAL A O 1
ATOM 1020 N N . GLY A 1 129 ? 12.076 -0.118 -6.946 1.00 89.00 129 GLY A N 1
ATOM 1021 C CA . GLY A 1 129 ? 12.391 1.235 -7.398 1.00 89.00 129 GLY A CA 1
ATOM 1022 C C . GLY A 1 129 ? 13.891 1.473 -7.561 1.00 89.00 129 GLY A C 1
ATOM 1023 O O . GLY A 1 129 ? 14.332 1.895 -8.629 1.00 89.00 129 GLY A O 1
ATOM 1024 N N . ALA A 1 130 ? 14.689 1.126 -6.550 1.00 87.38 130 ALA A N 1
ATOM 1025 C CA . ALA A 1 130 ? 16.137 1.320 -6.578 1.00 87.38 130 ALA A CA 1
ATOM 1026 C C . ALA A 1 130 ? 16.836 0.546 -7.713 1.00 87.38 130 ALA A C 1
ATOM 1028 O O . ALA A 1 130 ? 17.866 0.994 -8.215 1.00 87.38 130 ALA A O 1
ATOM 1029 N N . LEU A 1 131 ? 16.291 -0.606 -8.126 1.00 86.38 131 LEU A N 1
ATOM 1030 C CA . LEU A 1 131 ? 16.929 -1.496 -9.102 1.00 86.38 131 LEU A CA 1
ATOM 1031 C C . LEU A 1 131 ? 16.347 -1.391 -10.519 1.00 86.38 131 LEU A C 1
ATOM 1033 O O . LEU A 1 131 ? 17.104 -1.501 -11.485 1.00 86.38 131 LEU A O 1
ATOM 1037 N N . LEU A 1 132 ? 15.035 -1.187 -10.671 1.00 89.62 132 LEU A N 1
ATOM 1038 C CA . LEU A 1 132 ? 14.369 -1.169 -11.979 1.00 89.62 132 LEU A CA 1
ATOM 1039 C C . LEU A 1 132 ? 14.220 0.226 -12.583 1.00 89.62 132 LEU A C 1
ATOM 1041 O O . LEU A 1 132 ? 14.302 0.332 -13.805 1.00 89.62 132 LEU A O 1
ATOM 1045 N N . ILE A 1 133 ? 14.054 1.292 -11.788 1.00 91.50 133 ILE A N 1
ATOM 1046 C CA . ILE A 1 133 ? 13.959 2.665 -12.324 1.00 91.50 133 ILE A CA 1
ATOM 1047 C C . ILE A 1 133 ? 15.180 3.021 -13.193 1.00 91.50 133 ILE A C 1
ATOM 1049 O O . ILE A 1 133 ? 14.975 3.372 -14.357 1.00 91.50 133 ILE A O 1
ATOM 1053 N N . PRO A 1 134 ? 16.443 2.860 -12.739 1.00 87.38 134 PRO A N 1
ATOM 1054 C CA . PRO A 1 134 ? 17.605 3.196 -13.568 1.00 87.38 134 PRO A CA 1
ATOM 1055 C C . PRO A 1 134 ? 17.760 2.291 -14.798 1.00 87.38 134 PRO A C 1
ATOM 1057 O O . PRO A 1 134 ? 18.523 2.592 -15.709 1.00 87.38 134 PRO A O 1
ATOM 1060 N N . VAL A 1 135 ? 17.094 1.142 -14.862 1.00 88.31 135 VAL A N 1
ATOM 1061 C CA . VAL A 1 135 ? 17.113 0.293 -16.064 1.00 88.31 135 VAL A CA 1
ATOM 1062 C C . VAL A 1 135 ? 16.001 0.701 -17.025 1.00 88.31 135 VAL A C 1
ATOM 1064 O O . VAL A 1 135 ? 16.226 0.809 -18.229 1.00 88.31 135 VAL A O 1
ATOM 1067 N N . ALA A 1 136 ? 14.825 1.032 -16.501 1.00 89.38 136 ALA A N 1
ATOM 1068 C CA . ALA A 1 136 ? 13.702 1.517 -17.287 1.00 89.38 136 ALA A CA 1
ATOM 1069 C C . ALA A 1 136 ? 13.990 2.856 -17.967 1.00 89.38 136 ALA A C 1
ATOM 1071 O O . ALA A 1 136 ? 13.648 3.031 -19.138 1.00 89.38 136 ALA A O 1
ATOM 1072 N N . VAL A 1 137 ? 14.662 3.766 -17.258 1.00 89.69 137 VAL A N 1
ATOM 1073 C CA . VAL A 1 137 ? 15.047 5.071 -17.806 1.00 89.69 137 VAL A CA 1
ATOM 1074 C C . VAL A 1 137 ? 16.080 4.912 -18.929 1.00 89.69 137 VAL A C 1
ATOM 1076 O O . VAL A 1 137 ? 15.935 5.555 -19.967 1.00 89.69 137 VAL A O 1
ATOM 1079 N N . ARG A 1 138 ? 17.041 3.973 -18.820 1.00 86.25 138 ARG A N 1
ATOM 1080 C CA . ARG A 1 138 ? 17.943 3.611 -19.946 1.00 86.25 138 ARG A CA 1
ATOM 1081 C C . ARG A 1 138 ? 17.185 3.137 -21.173 1.00 86.25 138 ARG A C 1
ATOM 1083 O O . ARG A 1 138 ? 17.528 3.494 -22.296 1.00 86.25 138 ARG A O 1
ATOM 1090 N N . ALA A 1 139 ? 16.155 2.329 -20.950 1.00 87.12 139 ALA A N 1
ATOM 1091 C CA . ALA A 1 139 ? 15.322 1.781 -22.007 1.00 87.12 139 ALA A CA 1
ATOM 1092 C C . ALA A 1 139 ? 14.385 2.824 -22.656 1.00 87.12 139 ALA A C 1
ATOM 1094 O O . ALA A 1 139 ? 13.699 2.482 -23.617 1.00 87.12 139 ALA A O 1
ATOM 1095 N N . GLY A 1 140 ? 14.350 4.073 -22.170 1.00 84.81 140 GLY A N 1
ATOM 1096 C CA . GLY A 1 140 ? 13.566 5.174 -22.748 1.00 84.81 140 GLY A CA 1
ATOM 1097 C C . GLY A 1 140 ? 12.229 5.466 -22.053 1.00 84.81 140 GLY A C 1
ATOM 1098 O O . GLY A 1 140 ? 11.439 6.266 -22.561 1.00 84.81 140 GLY A O 1
ATOM 1099 N N . LEU A 1 141 ? 11.947 4.838 -20.902 1.00 90.31 141 LEU A N 1
ATOM 1100 C CA . LEU A 1 141 ? 10.776 5.172 -20.082 1.00 90.31 141 LEU A CA 1
ATOM 1101 C C . LEU A 1 141 ? 11.050 6.457 -19.274 1.00 90.31 141 LEU A C 1
ATOM 1103 O O . LEU A 1 141 ? 12.066 6.515 -18.581 1.00 90.31 141 LEU A O 1
ATOM 1107 N N . PRO A 1 142 ? 10.169 7.474 -19.288 1.00 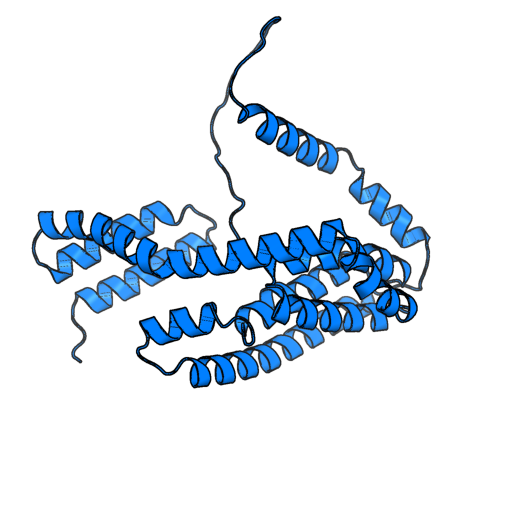89.75 142 PRO A N 1
ATOM 1108 C CA . PRO A 1 142 ? 10.342 8.649 -18.436 1.00 89.75 142 PRO A CA 1
ATOM 1109 C C . PRO A 1 142 ? 10.312 8.264 -16.938 1.00 89.75 142 PRO A C 1
ATOM 1111 O O . PRO A 1 142 ? 9.481 7.435 -16.549 1.00 89.75 142 PRO A O 1
ATOM 1114 N N . PRO A 1 143 ? 11.148 8.878 -16.072 1.00 90.31 143 PRO A N 1
ATOM 1115 C CA . PRO A 1 143 ? 11.220 8.540 -14.643 1.00 90.31 143 PRO A CA 1
ATOM 1116 C C . PRO A 1 143 ? 9.870 8.622 -13.917 1.00 90.31 143 PRO A C 1
ATOM 1118 O O . PRO A 1 143 ? 9.527 7.734 -13.137 1.00 90.31 143 PRO A O 1
ATOM 1121 N N . ILE A 1 144 ? 9.056 9.636 -14.237 1.00 89.62 144 ILE A N 1
ATOM 1122 C CA . ILE A 1 144 ? 7.699 9.785 -13.690 1.00 89.62 144 ILE A CA 1
ATOM 1123 C C . ILE A 1 144 ? 6.794 8.606 -14.066 1.00 89.62 144 ILE A C 1
ATOM 1125 O O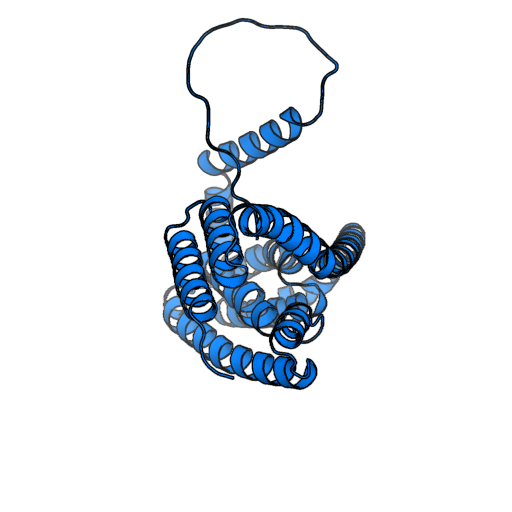 . ILE A 1 144 ? 5.986 8.148 -13.264 1.00 89.62 144 ILE A O 1
ATOM 1129 N N . GLY A 1 145 ? 6.978 8.053 -15.264 1.00 91.50 145 GLY A N 1
ATOM 1130 C CA . GLY A 1 145 ? 6.258 6.878 -15.729 1.00 91.50 145 GLY A CA 1
ATOM 1131 C C . GLY A 1 145 ? 6.605 5.617 -14.948 1.00 91.50 145 GLY A C 1
ATOM 1132 O O . GLY A 1 145 ? 5.714 4.839 -14.612 1.00 91.50 145 GLY A O 1
ATOM 1133 N N . ALA A 1 146 ? 7.887 5.444 -14.614 1.00 92.50 146 ALA A N 1
ATOM 1134 C CA . ALA A 1 146 ? 8.337 4.358 -13.749 1.00 92.50 146 ALA A CA 1
ATOM 1135 C C . ALA A 1 146 ? 7.756 4.497 -12.332 1.00 92.50 146 ALA A C 1
ATOM 1137 O O . ALA A 1 146 ? 7.261 3.520 -11.776 1.00 92.50 146 ALA A O 1
ATOM 1138 N N . ALA A 1 147 ? 7.750 5.712 -11.773 1.00 92.69 147 ALA A N 1
ATOM 1139 C CA . ALA A 1 147 ? 7.175 5.979 -10.456 1.00 92.69 147 ALA A CA 1
ATOM 1140 C C . ALA A 1 147 ? 5.664 5.688 -10.407 1.00 92.69 147 ALA A C 1
ATOM 1142 O O . ALA A 1 147 ? 5.200 5.016 -9.485 1.00 92.69 147 ALA A O 1
ATOM 1143 N N . ILE A 1 148 ? 4.906 6.123 -11.423 1.00 94.81 148 ILE A N 1
ATOM 1144 C CA . ILE A 1 148 ? 3.467 5.836 -11.541 1.00 94.81 148 ILE A CA 1
ATOM 1145 C C . ILE A 1 148 ? 3.226 4.326 -11.640 1.00 94.81 148 ILE A C 1
ATOM 1147 O O . ILE A 1 148 ? 2.380 3.797 -10.924 1.00 94.81 148 ILE A O 1
ATOM 1151 N N . ALA A 1 149 ? 3.983 3.624 -12.489 1.00 95.12 149 ALA A N 1
ATOM 1152 C CA . ALA A 1 149 ? 3.874 2.175 -12.649 1.00 95.12 149 ALA A CA 1
ATOM 1153 C C . ALA A 1 149 ? 4.099 1.428 -11.324 1.00 95.12 149 ALA A C 1
ATOM 1155 O O . ALA A 1 149 ? 3.300 0.569 -10.953 1.00 95.12 149 ALA A O 1
ATOM 1156 N N . ILE A 1 150 ? 5.149 1.798 -10.587 1.00 94.56 150 ILE A N 1
ATOM 1157 C CA . ILE A 1 150 ? 5.474 1.201 -9.287 1.00 94.56 150 ILE A CA 1
ATOM 1158 C C . ILE A 1 150 ? 4.387 1.513 -8.251 1.00 94.56 150 ILE A C 1
ATOM 1160 O O . ILE A 1 150 ? 3.975 0.626 -7.505 1.00 94.56 150 ILE A O 1
ATOM 1164 N N . SER A 1 151 ? 3.910 2.759 -8.201 1.00 94.38 151 SER A N 1
ATOM 1165 C CA . SER A 1 151 ? 2.884 3.187 -7.247 1.00 94.38 151 SER A CA 1
ATOM 1166 C C . SER A 1 151 ? 1.551 2.470 -7.485 1.00 94.38 151 SER A C 1
ATOM 1168 O O . SER A 1 151 ? 0.981 1.929 -6.536 1.00 94.38 151 SER A O 1
ATOM 1170 N N . LEU A 1 152 ? 1.098 2.384 -8.742 1.00 95.50 152 LEU A N 1
ATOM 1171 C CA . LEU A 1 152 ? -0.136 1.683 -9.109 1.00 95.50 152 LEU A CA 1
ATOM 1172 C C . LEU A 1 152 ? -0.047 0.183 -8.820 1.00 95.50 152 LEU A C 1
ATOM 1174 O O . LEU A 1 152 ? -0.964 -0.371 -8.223 1.00 95.50 152 LEU A O 1
ATOM 1178 N N . ALA A 1 153 ? 1.048 -0.473 -9.206 1.00 95.56 153 ALA A N 1
ATOM 1179 C CA . ALA A 1 153 ? 1.199 -1.914 -9.023 1.00 95.56 153 ALA A CA 1
ATOM 1180 C C . ALA A 1 153 ? 1.407 -2.308 -7.550 1.00 95.56 153 ALA A C 1
ATOM 1182 O O . ALA A 1 153 ? 0.802 -3.268 -7.076 1.00 95.56 153 ALA A O 1
ATOM 1183 N N . GLY A 1 154 ? 2.253 -1.575 -6.823 1.00 92.94 154 GLY A N 1
ATOM 1184 C CA . GLY A 1 154 ? 2.599 -1.884 -5.436 1.00 92.94 154 GLY A CA 1
ATOM 1185 C C . GLY A 1 154 ? 1.554 -1.383 -4.443 1.00 92.94 154 GLY A C 1
ATOM 1186 O O . GLY A 1 154 ? 0.821 -2.168 -3.849 1.00 92.94 154 GLY A O 1
ATOM 1187 N N . GLN A 1 155 ? 1.488 -0.064 -4.253 1.00 90.25 155 GLN A N 1
ATOM 1188 C CA . GLN A 1 155 ? 0.628 0.548 -3.232 1.00 90.25 155 GLN A CA 1
ATOM 1189 C C . GLN A 1 155 ? -0.851 0.575 -3.635 1.00 90.25 155 GLN A C 1
ATOM 1191 O O . GLN A 1 155 ? -1.718 0.537 -2.772 1.00 90.25 155 GLN A O 1
ATOM 1196 N N . GLY A 1 156 ? -1.155 0.619 -4.934 1.00 91.69 156 GLY A N 1
ATOM 1197 C CA . GLY A 1 156 ? -2.526 0.503 -5.427 1.00 91.69 156 GLY A CA 1
ATOM 1198 C C . GLY A 1 156 ? -3.019 -0.943 -5.391 1.00 91.69 156 GLY A C 1
ATOM 1199 O O . GLY A 1 156 ? -3.789 -1.337 -4.520 1.00 91.69 156 GLY A O 1
ATOM 1200 N N . MET A 1 157 ? -2.574 -1.749 -6.354 1.00 94.50 157 MET A N 1
ATOM 1201 C CA . MET A 1 157 ? -3.141 -3.073 -6.617 1.00 94.50 157 MET A CA 1
ATOM 1202 C C . MET A 1 157 ? -2.754 -4.128 -5.579 1.00 94.50 157 MET A C 1
ATOM 1204 O O . MET A 1 157 ? -3.627 -4.834 -5.058 1.00 94.50 157 MET A O 1
ATOM 1208 N N . ALA A 1 158 ? -1.457 -4.279 -5.291 1.00 92.81 158 ALA A N 1
ATOM 1209 C CA . ALA A 1 158 ? -1.003 -5.333 -4.389 1.00 92.81 158 ALA A CA 1
ATOM 1210 C C . ALA A 1 158 ? -1.514 -5.092 -2.961 1.00 92.81 158 ALA A C 1
ATOM 1212 O O . ALA A 1 158 ? -2.060 -6.016 -2.365 1.00 92.81 158 ALA A O 1
ATOM 1213 N N . LEU A 1 159 ? -1.458 -3.850 -2.460 1.00 89.69 159 LEU A N 1
ATOM 1214 C CA . LEU A 1 159 ? -1.984 -3.516 -1.130 1.00 89.69 159 LEU A CA 1
ATOM 1215 C C . LEU A 1 159 ? -3.513 -3.631 -1.037 1.00 89.69 159 LEU A C 1
ATOM 1217 O O . LEU A 1 159 ? -4.026 -4.117 -0.037 1.00 89.69 159 LEU A O 1
ATOM 1221 N N . SER A 1 160 ? -4.251 -3.203 -2.068 1.00 89.69 160 SER A N 1
ATOM 1222 C CA . SER A 1 160 ? -5.719 -3.267 -2.047 1.00 89.69 160 SER A CA 1
ATOM 1223 C C . SER A 1 160 ? -6.262 -4.696 -2.060 1.00 89.69 160 SER A C 1
ATOM 1225 O O . SER A 1 160 ? -7.389 -4.905 -1.617 1.00 89.69 160 SER A O 1
ATOM 1227 N N . SER A 1 161 ? -5.518 -5.652 -2.622 1.00 90.06 161 SER A N 1
ATOM 1228 C CA . SER A 1 161 ? -5.927 -7.062 -2.643 1.00 90.06 161 SER A CA 1
ATOM 1229 C C . SER A 1 161 ? -5.392 -7.837 -1.448 1.00 90.06 161 SER A C 1
ATOM 1231 O O . SER A 1 161 ? -6.137 -8.633 -0.886 1.00 90.06 161 SER A O 1
ATOM 1233 N N . ASP A 1 162 ? -4.121 -7.611 -1.088 1.00 90.50 162 ASP A N 1
ATOM 1234 C CA . ASP A 1 162 ? -3.400 -8.281 -0.001 1.00 90.50 162 ASP A CA 1
ATOM 1235 C C . ASP A 1 162 ? -3.750 -9.778 0.106 1.00 90.50 162 ASP A C 1
ATOM 1237 O O . ASP A 1 162 ? -4.146 -10.292 1.148 1.00 90.50 162 ASP A O 1
ATOM 1241 N N . TYR A 1 163 ? -3.683 -10.479 -1.029 1.00 89.62 163 TYR A N 1
ATOM 1242 C CA . TYR A 1 163 ? -4.236 -11.831 -1.140 1.00 89.62 163 TYR A CA 1
ATOM 1243 C C . TYR A 1 163 ? -3.362 -12.906 -0.482 1.00 89.62 163 TYR A C 1
ATOM 1245 O O . TYR A 1 163 ? -3.866 -13.923 -0.009 1.00 89.62 163 TYR A O 1
ATOM 1253 N N . VAL A 1 164 ? -2.042 -12.695 -0.473 1.00 88.31 164 VAL A N 1
ATOM 1254 C CA . VAL A 1 164 ? -1.065 -13.664 0.047 1.00 88.31 164 VAL A CA 1
ATOM 1255 C C . VAL A 1 164 ? -0.866 -13.492 1.551 1.00 88.31 164 VAL A C 1
ATOM 1257 O O . VAL A 1 164 ? -0.849 -14.485 2.270 1.00 88.31 164 VAL A O 1
ATOM 1260 N N . ILE A 1 165 ? -0.712 -12.249 2.025 1.00 86.00 165 ILE A N 1
ATOM 1261 C CA . ILE A 1 165 ? -0.398 -11.960 3.433 1.00 86.00 165 ILE A CA 1
ATOM 1262 C C . ILE A 1 165 ? -1.686 -11.742 4.251 1.00 86.00 165 ILE A C 1
ATOM 1264 O O . ILE A 1 165 ? -1.722 -12.091 5.429 1.00 86.00 165 ILE A O 1
ATOM 1268 N N . GLN A 1 166 ? -2.768 -11.271 3.621 1.00 88.94 166 GLN A N 1
ATOM 1269 C CA . GLN A 1 166 ? -4.138 -11.238 4.160 1.00 88.94 166 GLN A CA 1
ATOM 1270 C C . GLN A 1 166 ? -4.323 -10.409 5.432 1.00 88.94 166 GLN A C 1
ATOM 1272 O O . GLN A 1 166 ? -5.277 -10.618 6.183 1.00 88.94 166 GLN A O 1
ATOM 1277 N N . ILE A 1 167 ? -3.476 -9.413 5.663 1.00 86.31 167 ILE A N 1
ATOM 1278 C CA . ILE A 1 167 ? -3.621 -8.501 6.799 1.00 86.31 167 ILE A CA 1
ATOM 1279 C C . ILE A 1 167 ? -4.868 -7.623 6.620 1.00 86.31 167 ILE A C 1
ATOM 1281 O O . ILE A 1 167 ? -5.702 -7.549 7.527 1.00 86.31 167 ILE A O 1
ATOM 1285 N N . ALA A 1 168 ? -5.039 -6.985 5.458 1.00 87.12 168 ALA A N 1
ATOM 1286 C CA . ALA A 1 168 ? -6.178 -6.097 5.208 1.00 87.12 168 ALA A CA 1
ATOM 1287 C C . ALA A 1 168 ? -7.532 -6.845 5.141 1.00 87.12 168 ALA A C 1
ATOM 1289 O O . ALA A 1 168 ? -8.488 -6.396 5.793 1.00 87.12 168 ALA A O 1
ATOM 1290 N N . PRO A 1 169 ? -7.641 -8.000 4.445 1.00 90.06 169 PRO A N 1
ATOM 1291 C CA . PRO A 1 169 ? -8.826 -8.850 4.505 1.00 90.06 169 PRO A CA 1
ATOM 1292 C C . PRO A 1 169 ? -9.165 -9.309 5.923 1.00 90.06 169 PRO A C 1
ATOM 1294 O O . PRO A 1 169 ? -10.334 -9.253 6.292 1.00 90.06 169 PRO A O 1
ATOM 1297 N N . THR A 1 170 ? -8.176 -9.701 6.736 1.00 87.88 170 THR A N 1
ATOM 1298 C CA . THR A 1 170 ? -8.416 -10.163 8.115 1.00 87.88 170 THR A CA 1
ATOM 1299 C C . THR A 1 170 ? -8.992 -9.053 8.987 1.00 87.88 170 THR A C 1
ATOM 1301 O O . THR A 1 170 ? -10.027 -9.255 9.615 1.00 87.88 170 THR A O 1
ATOM 1304 N N . LEU A 1 171 ? -8.397 -7.855 8.971 1.00 87.69 171 LEU A N 1
ATOM 1305 C CA . LEU A 1 171 ? -8.911 -6.707 9.732 1.00 87.69 171 LEU A CA 1
ATOM 1306 C C . LEU A 1 171 ? -10.352 -6.354 9.354 1.00 87.69 171 LEU A C 1
ATOM 1308 O O . LEU A 1 171 ? -11.206 -6.138 10.216 1.00 87.69 171 LEU A O 1
ATOM 1312 N N . THR A 1 172 ? -10.623 -6.311 8.051 1.00 88.50 172 THR A N 1
ATOM 1313 C CA . THR A 1 172 ? -11.942 -5.938 7.532 1.00 88.50 172 THR A CA 1
ATOM 1314 C C . THR A 1 172 ? -12.978 -7.022 7.831 1.00 88.50 172 THR A C 1
ATOM 1316 O O . THR A 1 172 ? -14.110 -6.711 8.197 1.00 88.50 172 THR A O 1
ATOM 1319 N N . ALA A 1 173 ? -12.594 -8.294 7.719 1.00 90.31 173 ALA A N 1
ATOM 1320 C CA . ALA A 1 173 ? -13.450 -9.435 8.014 1.00 90.31 173 ALA A CA 1
ATOM 1321 C C . ALA A 1 173 ? -13.814 -9.515 9.498 1.00 90.31 173 ALA A C 1
ATOM 1323 O O . ALA A 1 173 ? -14.990 -9.701 9.807 1.00 90.31 173 ALA A O 1
ATOM 1324 N N . THR A 1 174 ? -12.851 -9.307 10.403 1.00 86.88 174 THR A N 1
ATOM 1325 C CA . THR A 1 174 ? -13.096 -9.273 11.853 1.00 86.88 174 THR A CA 1
ATOM 1326 C C . THR A 1 174 ? -14.057 -8.145 12.221 1.00 86.88 174 THR A C 1
ATOM 1328 O O . THR A 1 174 ? -15.007 -8.371 12.967 1.00 86.88 174 THR A O 1
ATOM 1331 N N . ALA A 1 175 ? -13.883 -6.955 11.637 1.00 86.00 175 ALA A N 1
ATOM 1332 C CA . ALA A 1 175 ? -14.795 -5.834 11.858 1.00 86.00 175 ALA A CA 1
ATOM 1333 C C . ALA A 1 175 ? -16.208 -6.087 11.293 1.00 86.00 175 ALA A C 1
ATOM 1335 O O . ALA A 1 175 ? -17.195 -5.641 11.876 1.00 86.00 175 ALA A O 1
ATOM 1336 N N . ALA A 1 176 ? -16.315 -6.800 10.168 1.00 87.00 176 ALA A N 1
ATOM 1337 C CA . ALA A 1 176 ? -17.584 -7.108 9.508 1.00 87.00 176 ALA A CA 1
ATOM 1338 C C . ALA A 1 176 ? -18.255 -8.408 9.999 1.00 87.00 176 ALA A C 1
ATOM 1340 O O . ALA A 1 176 ? -19.374 -8.703 9.580 1.00 87.00 176 ALA A O 1
ATOM 1341 N N . GLY A 1 177 ? -17.582 -9.211 10.832 1.00 86.88 177 GLY A N 1
ATOM 1342 C CA . GLY A 1 177 ? -18.029 -10.561 11.197 1.00 86.88 177 GLY A CA 1
ATOM 1343 C C . GLY A 1 177 ? -18.144 -11.514 9.996 1.00 86.88 177 GLY A C 1
ATOM 1344 O O . GLY A 1 177 ? -18.980 -12.417 10.003 1.00 86.88 177 GLY A O 1
ATOM 1345 N N . ALA A 1 178 ? -17.354 -11.286 8.942 1.00 91.56 178 ALA A N 1
ATOM 1346 C CA . ALA A 1 178 ? -17.424 -12.009 7.672 1.00 91.56 178 ALA A CA 1
ATOM 1347 C C . ALA A 1 178 ? -16.269 -13.013 7.507 1.00 91.56 178 ALA A C 1
ATOM 1349 O O . ALA A 1 178 ? -15.288 -12.998 8.244 1.00 91.56 178 ALA A O 1
ATOM 1350 N N . ASN A 1 179 ? -16.366 -13.896 6.509 1.00 92.62 179 ASN A N 1
ATOM 1351 C CA . ASN A 1 179 ? -15.284 -14.824 6.184 1.00 92.62 179 ASN A CA 1
ATOM 1352 C C . ASN A 1 179 ? -14.140 -14.099 5.445 1.00 92.62 179 ASN A C 1
ATOM 1354 O O . ASN A 1 179 ? -14.375 -13.447 4.424 1.00 92.62 179 ASN A O 1
ATOM 1358 N N . VAL A 1 180 ? -12.907 -14.268 5.935 1.00 90.06 180 VAL A N 1
ATOM 1359 C CA . VAL A 1 180 ? -11.691 -13.649 5.375 1.00 90.06 180 VAL A CA 1
ATOM 1360 C C . VAL A 1 180 ? -11.477 -14.022 3.906 1.00 90.06 180 VAL A C 1
ATOM 1362 O O . VAL A 1 180 ? -11.176 -13.148 3.097 1.00 90.06 180 VAL A O 1
ATOM 1365 N N . GLY A 1 181 ? -11.688 -15.289 3.537 1.00 90.50 181 GLY A N 1
ATOM 1366 C CA . GLY A 1 181 ? -11.467 -15.786 2.177 1.00 90.50 181 GLY A CA 1
ATOM 1367 C C . GLY A 1 181 ? -12.394 -15.132 1.154 1.00 90.50 181 GLY A C 1
ATOM 1368 O O . GLY A 1 181 ? -11.936 -14.667 0.116 1.00 90.50 181 GLY A O 1
ATOM 1369 N N . ILE A 1 182 ? -13.682 -14.981 1.491 1.00 91.25 182 ILE A N 1
ATOM 1370 C CA . ILE A 1 182 ? -14.649 -14.305 0.609 1.00 91.25 182 ILE A CA 1
ATOM 1371 C C . ILE A 1 182 ? -14.236 -12.847 0.379 1.00 91.25 182 ILE A C 1
ATOM 1373 O O . ILE A 1 182 ? -14.316 -12.354 -0.747 1.00 91.25 182 ILE A O 1
ATOM 1377 N N . LEU A 1 183 ? -13.791 -12.148 1.427 1.00 91.12 183 LEU A N 1
ATOM 1378 C CA . LEU A 1 183 ? -13.315 -10.771 1.299 1.00 91.12 183 LEU A CA 1
ATOM 1379 C C . LEU A 1 183 ? -12.030 -10.690 0.470 1.00 91.12 183 LEU A C 1
ATOM 1381 O O . LEU A 1 183 ? -11.946 -9.824 -0.399 1.00 91.12 183 LEU A O 1
ATOM 1385 N N . ALA A 1 184 ? -11.075 -11.596 0.685 1.00 91.75 184 ALA A N 1
ATOM 1386 C CA . ALA A 1 184 ? -9.824 -11.648 -0.066 1.00 91.75 184 ALA A CA 1
ATOM 1387 C C . ALA A 1 184 ? -10.065 -11.902 -1.565 1.00 91.75 184 ALA A C 1
ATOM 1389 O O . ALA A 1 184 ? -9.527 -11.178 -2.403 1.00 91.75 184 ALA A O 1
ATOM 1390 N N . ASP A 1 185 ? -10.933 -12.855 -1.916 1.00 92.81 185 ASP A N 1
ATOM 1391 C CA . ASP A 1 185 ? -11.275 -13.156 -3.311 1.00 92.81 185 ASP A CA 1
ATOM 1392 C C . ASP A 1 185 ? -11.938 -11.952 -3.997 1.00 92.81 185 ASP A C 1
ATOM 1394 O O . ASP A 1 185 ? -11.586 -11.572 -5.118 1.00 92.81 185 ASP A O 1
ATOM 1398 N N . ARG A 1 186 ? -12.885 -11.297 -3.313 1.00 93.31 186 ARG A N 1
ATOM 1399 C CA . ARG A 1 186 ? -13.568 -10.105 -3.842 1.00 93.31 186 ARG A CA 1
ATOM 1400 C C . ARG A 1 186 ? -12.611 -8.921 -3.975 1.00 93.31 186 ARG A C 1
ATOM 1402 O O . ARG A 1 186 ? -12.656 -8.231 -4.994 1.00 93.31 186 ARG A O 1
ATOM 1409 N N . ALA A 1 187 ? -11.739 -8.705 -2.992 1.00 91.81 187 ALA A N 1
ATOM 1410 C CA . ALA A 1 187 ? -10.728 -7.652 -3.014 1.00 91.81 187 ALA A CA 1
ATOM 1411 C C . ALA A 1 187 ? -9.716 -7.862 -4.149 1.00 91.81 187 ALA A C 1
ATOM 1413 O O . ALA A 1 187 ? -9.374 -6.907 -4.847 1.00 91.81 187 ALA A O 1
ATOM 1414 N N . LEU A 1 188 ? -9.299 -9.107 -4.402 1.00 93.25 188 LEU A N 1
ATOM 1415 C CA . LEU A 1 188 ? -8.442 -9.455 -5.534 1.00 93.25 188 LEU A CA 1
ATOM 1416 C C . LEU A 1 188 ? -9.116 -9.123 -6.866 1.00 93.25 188 LEU A C 1
ATOM 1418 O O . LEU A 1 188 ? -8.516 -8.446 -7.701 1.00 93.25 188 LEU A O 1
ATOM 1422 N N . VAL A 1 189 ? -10.370 -9.539 -7.060 1.00 95.12 189 VAL A N 1
ATOM 1423 C CA . VAL A 1 189 ? -11.104 -9.261 -8.305 1.00 95.12 189 VAL A CA 1
ATOM 1424 C C . VAL A 1 189 ? -11.260 -7.755 -8.528 1.00 95.12 189 VAL A C 1
ATOM 1426 O O . VAL A 1 189 ? -10.987 -7.260 -9.624 1.00 95.12 189 VAL A O 1
ATOM 1429 N N . LEU A 1 190 ? -11.646 -7.007 -7.491 1.00 94.19 190 LEU A N 1
ATOM 1430 C CA . LEU A 1 190 ? -11.781 -5.550 -7.571 1.00 94.19 190 LEU A CA 1
ATOM 1431 C C . LEU A 1 190 ? -10.442 -4.866 -7.865 1.00 94.19 190 LEU A C 1
ATOM 1433 O O . LEU A 1 190 ? -10.386 -3.977 -8.718 1.00 94.19 190 LEU A O 1
ATOM 1437 N N . SER A 1 191 ? -9.365 -5.302 -7.213 1.00 94.31 191 SER A N 1
ATOM 1438 C CA . SER A 1 191 ? -8.012 -4.784 -7.434 1.00 94.31 191 SER A CA 1
ATOM 1439 C C . SER A 1 191 ? -7.532 -5.029 -8.865 1.00 94.31 191 SER A C 1
ATOM 1441 O O . SER A 1 191 ? -6.977 -4.129 -9.490 1.00 94.31 191 SER A O 1
ATOM 1443 N N . ILE A 1 192 ? -7.805 -6.201 -9.441 1.00 94.81 192 ILE A N 1
ATOM 1444 C CA . ILE A 1 192 ? -7.435 -6.496 -10.830 1.00 94.81 192 ILE A CA 1
ATOM 1445 C C . ILE A 1 192 ? -8.202 -5.594 -11.803 1.00 94.81 192 ILE A C 1
ATOM 1447 O O . ILE A 1 192 ? -7.590 -5.003 -12.691 1.00 94.81 192 ILE A O 1
ATOM 1451 N N . ILE A 1 193 ? -9.519 -5.440 -11.637 1.00 95.88 193 ILE A N 1
ATOM 1452 C CA . ILE A 1 193 ? -10.339 -4.622 -12.548 1.00 95.88 193 ILE A CA 1
ATOM 1453 C C . ILE A 1 193 ? -9.925 -3.146 -12.470 1.00 95.88 193 ILE A C 1
ATOM 1455 O O . ILE A 1 193 ? -9.643 -2.508 -13.490 1.00 95.88 193 ILE A O 1
ATOM 1459 N N . THR A 1 194 ? -9.860 -2.595 -11.259 1.00 95.69 194 THR A N 1
ATOM 1460 C CA . THR A 1 194 ? -9.499 -1.183 -11.038 1.00 95.69 194 THR A CA 1
ATOM 1461 C C . THR A 1 194 ? -8.033 -0.915 -11.373 1.00 95.69 194 THR A C 1
ATOM 1463 O O . THR A 1 194 ? -7.693 0.108 -11.963 1.00 95.69 194 THR A O 1
ATOM 1466 N N . GLY A 1 195 ? -7.163 -1.871 -11.078 1.00 95.06 195 GLY A N 1
ATOM 1467 C CA . GLY A 1 195 ? -5.742 -1.809 -11.360 1.00 95.06 195 GLY A CA 1
ATOM 1468 C C . GLY A 1 195 ? -5.422 -1.842 -12.846 1.00 95.06 195 GLY A C 1
ATOM 1469 O O . GLY A 1 195 ? -4.740 -0.949 -13.342 1.00 95.06 195 GLY A O 1
ATOM 1470 N N . ILE A 1 196 ? -5.954 -2.822 -13.583 1.00 95.50 196 ILE A N 1
ATOM 1471 C CA . ILE A 1 196 ? -5.755 -2.919 -15.037 1.00 95.50 196 ILE A CA 1
ATOM 1472 C C . ILE A 1 196 ? -6.298 -1.668 -15.729 1.00 95.50 196 ILE A C 1
ATOM 1474 O O . ILE A 1 196 ? -5.623 -1.112 -16.595 1.00 95.50 196 ILE A O 1
ATOM 1478 N N . THR A 1 197 ? -7.481 -1.186 -15.339 1.00 96.38 197 THR A N 1
ATOM 1479 C CA . THR A 1 197 ? -8.045 0.041 -15.925 1.00 96.38 197 THR A CA 1
ATOM 1480 C C . THR A 1 197 ? -7.156 1.256 -15.647 1.00 96.38 197 THR A C 1
ATOM 1482 O O . THR A 1 197 ? -6.819 1.980 -16.587 1.00 96.38 197 THR A O 1
ATOM 1485 N N . ALA A 1 198 ? -6.680 1.440 -14.411 1.00 95.81 198 ALA A N 1
ATOM 1486 C CA . ALA A 1 198 ? -5.755 2.518 -14.058 1.00 95.81 198 ALA A CA 1
ATOM 1487 C C . ALA A 1 198 ? -4.415 2.426 -14.810 1.00 95.81 198 ALA A C 1
ATOM 1489 O O . ALA A 1 198 ? -3.925 3.436 -15.318 1.00 95.81 198 ALA A O 1
ATOM 1490 N N . ILE A 1 199 ? -3.845 1.225 -14.935 1.00 96.31 199 ILE A N 1
ATOM 1491 C CA . ILE A 1 199 ? -2.611 0.963 -15.686 1.00 96.31 199 ILE A CA 1
ATOM 1492 C C . ILE A 1 199 ? -2.782 1.317 -17.163 1.00 96.31 199 ILE A C 1
ATOM 1494 O O . ILE A 1 199 ? -1.939 2.001 -17.740 1.00 96.31 199 ILE A O 1
ATOM 1498 N N . VAL A 1 200 ? -3.875 0.880 -17.791 1.00 95.50 200 VAL A N 1
ATOM 1499 C CA . VAL A 1 200 ? -4.128 1.162 -19.209 1.00 95.50 200 VAL A CA 1
ATOM 1500 C C . VAL A 1 200 ? -4.295 2.662 -19.431 1.00 95.50 200 VAL A C 1
ATOM 1502 O O . VAL A 1 200 ? -3.694 3.211 -20.356 1.00 95.50 200 VAL A O 1
ATOM 1505 N N . ILE A 1 201 ? -5.049 3.345 -18.568 1.00 95.44 201 ILE A N 1
ATOM 1506 C CA . ILE A 1 201 ? -5.208 4.801 -18.638 1.00 95.44 201 ILE A CA 1
ATOM 1507 C C . ILE A 1 201 ? -3.841 5.480 -18.492 1.00 95.44 201 ILE A C 1
ATOM 1509 O O . ILE A 1 201 ? -3.447 6.255 -19.365 1.00 95.44 201 ILE A O 1
ATOM 1513 N N . ALA A 1 202 ? -3.075 5.144 -17.452 1.00 93.88 202 ALA A N 1
ATOM 1514 C CA . ALA A 1 202 ? -1.748 5.707 -17.221 1.00 93.88 202 ALA A CA 1
ATOM 1515 C C . ALA A 1 202 ? -0.806 5.475 -18.415 1.00 93.88 202 ALA A C 1
ATOM 1517 O O . ALA A 1 202 ? -0.119 6.402 -18.847 1.00 93.88 202 ALA A O 1
ATOM 1518 N N . TYR A 1 203 ? -0.828 4.282 -19.012 1.00 93.88 203 TYR A N 1
ATOM 1519 C CA . TYR A 1 203 ? -0.071 3.977 -20.222 1.00 9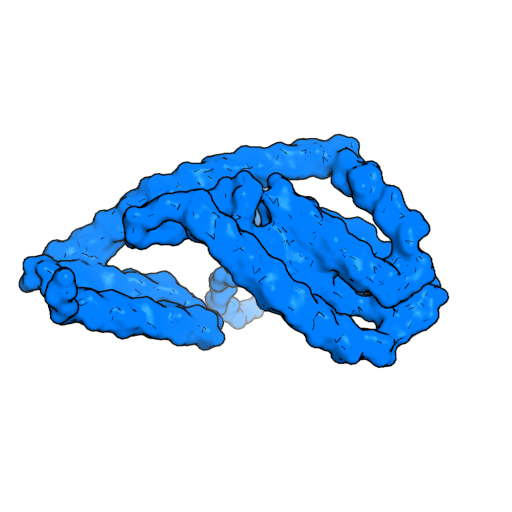3.88 203 TYR A CA 1
ATOM 1520 C C . TYR A 1 203 ? -0.470 4.871 -21.400 1.00 93.88 203 TYR A C 1
ATOM 1522 O O . TYR A 1 203 ? 0.400 5.389 -22.099 1.00 93.88 203 TYR A O 1
ATOM 1530 N N . LEU A 1 204 ? -1.768 5.096 -21.624 1.00 92.88 204 LEU A N 1
ATOM 1531 C CA . LEU A 1 204 ? -2.249 5.944 -22.719 1.00 92.88 204 LEU A CA 1
ATOM 1532 C C . LEU A 1 204 ? -1.803 7.405 -22.573 1.00 92.88 204 LEU A C 1
ATOM 1534 O O . LEU A 1 204 ? -1.460 8.029 -23.581 1.00 92.88 204 LEU A O 1
ATOM 1538 N N . PHE A 1 205 ? -1.757 7.932 -21.348 1.00 90.75 205 PHE A N 1
ATOM 1539 C CA . PHE A 1 205 ? -1.213 9.265 -21.074 1.00 90.75 205 PHE A CA 1
ATOM 1540 C C . PHE A 1 205 ? 0.311 9.309 -21.248 1.00 90.75 205 PHE A C 1
ATOM 1542 O O . PHE A 1 205 ? 0.847 10.260 -21.821 1.00 90.75 205 PHE A O 1
ATOM 1549 N N . LEU A 1 206 ? 1.008 8.256 -20.819 1.00 89.56 206 LEU A N 1
ATOM 1550 C CA . LEU A 1 206 ? 2.466 8.195 -20.838 1.00 89.56 206 LEU A CA 1
ATOM 1551 C C . LEU A 1 206 ? 3.049 7.879 -22.220 1.00 89.56 206 LEU A C 1
ATOM 1553 O O . LEU A 1 206 ? 4.171 8.283 -22.514 1.00 89.56 206 LEU A O 1
ATOM 1557 N N . ARG A 1 207 ? 2.304 7.192 -23.097 1.00 86.12 207 ARG A N 1
ATOM 1558 C CA . ARG A 1 207 ? 2.819 6.682 -24.383 1.00 86.12 207 ARG A CA 1
ATOM 1559 C C . ARG A 1 207 ? 3.461 7.757 -25.262 1.00 86.12 207 ARG A C 1
ATOM 1561 O O . ARG A 1 207 ? 4.344 7.442 -26.046 1.00 86.12 207 ARG A O 1
ATOM 1568 N N . LYS A 1 208 ? 3.005 9.011 -25.147 1.00 82.56 208 LYS A N 1
ATOM 1569 C CA . LYS A 1 208 ? 3.522 10.156 -25.916 1.00 82.56 208 LYS A CA 1
ATOM 1570 C C . LYS A 1 208 ? 4.850 10.696 -25.373 1.00 82.56 208 LYS A C 1
ATOM 1572 O O . LYS A 1 208 ? 5.542 11.403 -26.091 1.00 82.56 208 LYS A O 1
ATOM 1577 N N . GLN A 1 209 ? 5.180 10.390 -24.119 1.00 83.06 209 GLN A N 1
ATOM 1578 C CA . GLN A 1 209 ? 6.398 10.833 -23.434 1.00 83.06 209 GLN A CA 1
ATOM 1579 C C . GLN A 1 209 ? 7.527 9.791 -23.511 1.00 83.06 209 GLN A C 1
ATOM 1581 O O . GLN A 1 209 ? 8.659 10.073 -23.122 1.00 83.06 209 GLN A O 1
ATOM 1586 N N . ILE A 1 210 ? 7.232 8.579 -23.994 1.00 83.25 210 ILE A N 1
ATOM 1587 C CA . ILE A 1 210 ? 8.224 7.513 -24.149 1.00 83.25 210 ILE A CA 1
ATOM 1588 C C . ILE A 1 210 ? 9.170 7.877 -25.294 1.00 83.25 210 ILE A C 1
ATOM 1590 O O . ILE A 1 210 ? 8.742 8.132 -26.419 1.00 83.25 210 ILE A O 1
ATOM 1594 N N . SER A 1 211 ? 10.462 7.910 -24.981 1.00 75.12 211 SER A N 1
ATOM 1595 C CA . SER A 1 211 ? 11.529 8.286 -25.909 1.00 75.12 211 SER A CA 1
ATOM 1596 C C . SER A 1 211 ? 12.309 7.060 -26.375 1.00 75.12 211 SER A C 1
ATOM 1598 O O . SER A 1 211 ? 12.170 5.962 -25.833 1.00 75.12 211 SER A O 1
ATOM 1600 N N . ARG A 1 212 ? 13.142 7.236 -27.409 1.00 70.50 212 ARG A N 1
ATOM 1601 C CA . ARG A 1 212 ? 14.039 6.167 -27.866 1.00 70.50 212 ARG A CA 1
ATOM 1602 C C . ARG A 1 212 ? 15.063 5.829 -26.767 1.00 70.50 212 ARG A C 1
ATOM 1604 O O . ARG A 1 212 ? 15.494 6.739 -26.062 1.00 70.50 212 ARG A O 1
ATOM 1611 N N . PRO A 1 213 ? 15.476 4.557 -26.631 1.00 71.56 213 PRO A N 1
ATOM 1612 C CA . PRO A 1 213 ? 16.478 4.163 -25.643 1.00 71.56 213 PRO A CA 1
ATOM 1613 C C . PRO A 1 213 ? 17.780 4.959 -25.826 1.00 71.56 213 PRO A C 1
ATOM 1615 O O . PRO A 1 213 ? 18.339 4.977 -26.923 1.00 71.56 213 PRO A O 1
ATOM 1618 N N . SER A 1 214 ? 18.265 5.615 -24.770 1.00 74.88 214 SER A N 1
ATOM 1619 C CA . SER A 1 214 ? 19.538 6.347 -24.783 1.00 74.88 214 SER A CA 1
ATOM 1620 C C . SER A 1 214 ? 20.112 6.495 -23.374 1.00 74.88 214 SER A C 1
ATOM 1622 O O . SER A 1 214 ? 19.395 6.817 -22.426 1.00 74.88 214 SER A O 1
ATOM 1624 N N . ASN A 1 215 ? 21.434 6.344 -23.248 1.00 72.75 215 ASN A N 1
ATOM 1625 C CA . ASN A 1 215 ? 22.160 6.553 -21.989 1.00 72.75 215 ASN A CA 1
ATOM 1626 C C . ASN A 1 215 ? 22.118 8.016 -21.509 1.00 72.75 215 ASN A C 1
ATOM 1628 O O . ASN A 1 215 ? 22.305 8.275 -20.323 1.00 72.75 215 ASN A O 1
ATOM 1632 N N . THR A 1 216 ? 21.822 8.974 -22.395 1.00 74.00 216 THR A N 1
ATOM 1633 C CA . THR A 1 216 ? 21.676 10.394 -22.032 1.00 74.00 216 THR A CA 1
ATOM 1634 C C . THR A 1 216 ? 20.510 10.644 -21.075 1.00 74.00 216 THR A C 1
ATOM 1636 O O . THR A 1 216 ? 20.600 11.542 -20.241 1.00 74.00 216 THR A O 1
ATOM 1639 N N . HIS A 1 217 ? 19.448 9.832 -21.136 1.00 74.31 217 HIS A N 1
ATOM 1640 C CA . HIS A 1 217 ? 18.297 9.954 -20.237 1.00 74.31 217 HIS A CA 1
ATOM 1641 C C . HIS A 1 217 ? 18.649 9.629 -18.783 1.00 74.31 217 HIS A C 1
ATOM 1643 O O . HIS A 1 217 ? 18.116 10.261 -17.875 1.00 74.31 217 HIS A O 1
ATOM 1649 N N . LEU A 1 218 ? 19.581 8.698 -18.550 1.00 74.31 218 LEU A N 1
ATOM 1650 C CA . LEU A 1 218 ? 20.082 8.455 -17.200 1.00 74.31 218 LEU A CA 1
ATOM 1651 C C . LEU A 1 218 ? 20.932 9.586 -16.676 1.00 74.31 218 LEU A C 1
ATOM 1653 O O . LEU A 1 218 ? 20.744 9.989 -15.541 1.00 74.31 218 LEU A O 1
ATOM 1657 N N . ILE A 1 219 ? 21.858 10.084 -17.491 1.00 74.75 219 ILE A N 1
ATOM 1658 C CA . ILE A 1 219 ? 22.771 11.144 -17.063 1.00 74.75 219 ILE A CA 1
ATOM 1659 C C . ILE A 1 219 ? 21.963 12.399 -16.701 1.00 74.75 219 ILE A C 1
ATOM 1661 O O . ILE A 1 219 ? 22.265 13.061 -15.712 1.00 74.75 219 ILE A O 1
ATOM 1665 N N . ALA A 1 220 ? 20.900 12.698 -17.457 1.00 76.94 220 ALA A N 1
ATOM 1666 C CA . ALA A 1 220 ? 19.963 13.771 -17.129 1.00 76.94 220 ALA A CA 1
ATOM 1667 C C . ALA A 1 220 ? 19.238 13.525 -15.793 1.00 76.94 220 ALA A C 1
ATOM 1669 O O . ALA A 1 220 ? 19.227 14.406 -14.938 1.00 76.94 220 ALA A O 1
ATOM 1670 N N . TRP A 1 221 ? 18.705 12.320 -15.582 1.00 77.81 221 TRP A N 1
ATOM 1671 C CA . TRP A 1 221 ? 18.013 11.949 -14.344 1.00 77.81 221 TRP A CA 1
ATOM 1672 C C . TRP A 1 221 ? 18.936 11.933 -13.110 1.00 77.81 221 TRP A C 1
ATOM 1674 O O . TRP A 1 221 ? 18.573 12.439 -12.051 1.00 77.81 221 TRP A O 1
ATOM 1684 N N . GLU A 1 222 ? 20.158 11.413 -13.239 1.00 79.88 222 GLU A N 1
ATOM 1685 C CA . GLU A 1 222 ? 21.170 11.427 -12.175 1.00 79.88 222 GLU A CA 1
ATOM 1686 C C . GLU A 1 222 ? 21.604 12.860 -11.836 1.00 79.88 222 GLU A C 1
ATOM 1688 O O . GLU A 1 222 ? 21.787 13.186 -10.661 1.00 79.88 222 GLU A O 1
ATOM 1693 N N . LYS A 1 223 ? 21.711 13.740 -12.843 1.00 78.06 223 LYS A N 1
ATOM 1694 C CA . LYS A 1 223 ? 22.026 15.163 -12.652 1.00 78.06 223 LYS A CA 1
ATOM 1695 C C . LYS A 1 223 ? 20.887 15.919 -11.962 1.00 78.06 223 LYS A C 1
ATOM 1697 O O . LYS A 1 223 ? 21.161 16.738 -11.086 1.00 78.06 223 LYS A O 1
ATOM 1702 N N . GLU A 1 224 ? 19.631 15.629 -12.304 1.00 71.00 224 GLU A N 1
ATOM 1703 C CA . GLU A 1 224 ? 18.453 16.149 -11.591 1.00 71.00 224 GLU A CA 1
ATOM 1704 C C . GLU A 1 224 ? 18.437 15.688 -10.126 1.00 71.00 224 GLU A C 1
ATOM 1706 O O . GLU A 1 224 ? 18.193 16.492 -9.227 1.00 71.00 224 GLU A O 1
ATOM 1711 N N . GLY A 1 225 ? 18.792 14.426 -9.868 1.00 59.44 225 GLY A N 1
ATOM 1712 C CA . GLY A 1 225 ? 18.890 13.866 -8.519 1.00 59.44 225 GLY A CA 1
ATOM 1713 C C . GLY A 1 225 ? 20.048 14.406 -7.666 1.00 59.44 225 GLY A C 1
ATOM 1714 O O . GLY A 1 225 ? 19.997 14.269 -6.446 1.00 59.44 225 GLY A O 1
ATOM 1715 N N . GLN A 1 226 ? 21.073 15.027 -8.265 1.00 53.50 226 GLN A N 1
ATOM 1716 C CA . GLN A 1 226 ? 22.239 15.612 -7.572 1.00 53.50 226 GLN A CA 1
ATOM 1717 C C . GLN A 1 226 ? 22.163 17.140 -7.374 1.00 53.50 226 GLN A C 1
ATOM 1719 O O . GLN A 1 226 ? 23.089 17.723 -6.796 1.00 53.50 226 GLN A O 1
ATOM 1724 N N . SER A 1 227 ? 21.090 17.784 -7.844 1.00 41.22 227 SER A N 1
ATOM 1725 C CA . SER A 1 227 ? 20.823 19.219 -7.667 1.00 41.22 227 SER A CA 1
ATOM 1726 C C . SER A 1 227 ? 20.761 19.598 -6.169 1.00 41.22 227 SER A C 1
ATOM 1728 O O . SER A 1 227 ? 20.286 18.788 -5.375 1.00 41.22 227 SER A O 1
ATOM 1730 N N . PRO A 1 228 ? 21.224 20.792 -5.734 1.00 47.91 228 PRO A N 1
ATOM 1731 C CA . PRO A 1 228 ? 21.384 21.147 -4.311 1.00 47.91 228 PRO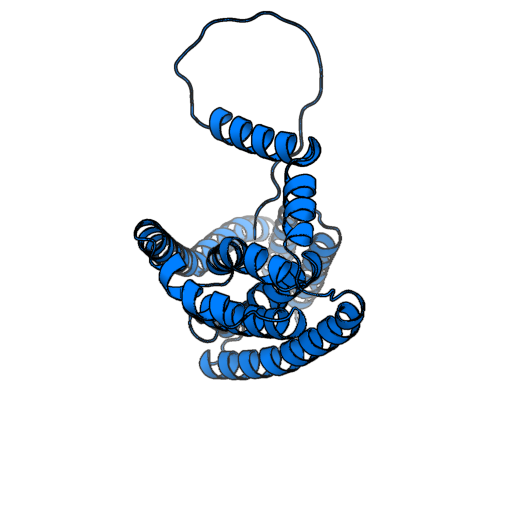 A CA 1
ATOM 1732 C C . PRO A 1 228 ? 20.152 20.904 -3.418 1.00 47.91 228 PRO A C 1
ATOM 1734 O O . PRO A 1 228 ? 20.306 20.594 -2.241 1.00 47.91 228 PRO A O 1
ATOM 1737 N N . HIS A 1 229 ? 18.948 20.933 -3.993 1.00 41.69 229 HIS A N 1
ATOM 1738 C CA . HIS A 1 229 ? 17.685 20.720 -3.286 1.00 41.69 229 HIS A CA 1
ATOM 1739 C C . HIS A 1 229 ? 17.518 19.303 -2.686 1.00 41.69 229 HIS A C 1
ATOM 1741 O O . HIS A 1 229 ? 16.871 19.155 -1.652 1.00 41.69 229 HIS A O 1
ATOM 1747 N N . SER A 1 230 ? 18.105 18.256 -3.286 1.00 42.19 230 SER A N 1
ATOM 1748 C CA . SER A 1 230 ? 18.024 16.872 -2.774 1.00 42.19 230 SER A CA 1
ATOM 1749 C C . SER A 1 230 ? 19.129 16.540 -1.762 1.00 42.19 230 SER A C 1
ATOM 1751 O O . SER A 1 230 ? 18.957 15.663 -0.913 1.00 42.19 230 SER A O 1
ATOM 1753 N N . LYS A 1 231 ? 20.263 17.255 -1.818 1.00 41.03 231 LYS A N 1
ATOM 1754 C CA . LYS A 1 231 ? 21.355 17.127 -0.841 1.00 41.03 231 LYS A CA 1
ATOM 1755 C C . LYS A 1 231 ? 20.962 17.719 0.511 1.00 41.03 231 LYS A C 1
ATOM 1757 O O . LYS A 1 231 ? 21.204 17.068 1.521 1.00 41.03 231 LYS A O 1
ATOM 1762 N N . GLU A 1 232 ? 20.263 18.854 0.523 1.00 42.12 232 GLU A N 1
ATOM 1763 C CA . GLU A 1 232 ? 19.715 19.450 1.752 1.00 42.12 232 GLU A CA 1
ATOM 1764 C C . GLU A 1 232 ? 18.687 18.535 2.444 1.00 42.12 232 GLU A C 1
ATOM 1766 O O . GLU A 1 232 ? 18.677 18.437 3.670 1.00 42.12 232 GLU A O 1
ATOM 1771 N N . GLU A 1 233 ? 17.860 17.795 1.694 1.00 42.94 233 GLU A N 1
ATOM 1772 C CA . GLU A 1 233 ? 16.906 16.828 2.267 1.00 42.94 233 GLU A CA 1
ATOM 1773 C C . GLU A 1 233 ? 17.582 15.563 2.828 1.00 42.94 233 GLU A C 1
ATOM 1775 O O . GLU A 1 233 ? 17.137 15.022 3.848 1.00 42.94 233 GLU A O 1
ATOM 1780 N N . MET A 1 234 ? 18.662 15.078 2.201 1.00 38.59 234 MET A N 1
ATOM 1781 C CA . MET A 1 234 ? 19.441 13.944 2.721 1.00 38.59 234 MET A CA 1
ATOM 1782 C C . MET A 1 234 ? 20.296 14.339 3.934 1.00 38.59 234 MET A C 1
ATOM 1784 O O . MET A 1 234 ? 20.374 13.569 4.896 1.00 38.59 234 MET A O 1
ATOM 1788 N N . GLU A 1 235 ? 20.886 15.536 3.920 1.00 39.34 235 GLU A N 1
ATOM 1789 C CA . GLU A 1 235 ? 21.684 16.084 5.021 1.00 39.34 235 GLU A CA 1
ATOM 1790 C C . GLU A 1 235 ? 20.800 16.428 6.230 1.00 39.34 235 GLU A C 1
ATOM 1792 O O . GLU A 1 235 ? 21.133 16.053 7.358 1.00 39.34 235 GLU A O 1
ATOM 1797 N N . ASN A 1 236 ? 19.605 16.994 6.018 1.00 42.06 236 ASN A N 1
ATOM 1798 C CA . ASN A 1 236 ? 18.626 17.193 7.092 1.00 42.06 236 ASN A CA 1
ATOM 1799 C C . ASN A 1 236 ? 18.144 15.864 7.694 1.00 42.06 236 ASN A C 1
ATOM 1801 O O . ASN A 1 236 ? 18.090 15.739 8.917 1.00 42.06 236 ASN A O 1
ATOM 1805 N N . ASN A 1 237 ? 17.878 14.833 6.882 1.00 40.94 237 ASN A N 1
ATOM 1806 C CA . ASN A 1 237 ? 17.468 13.515 7.389 1.00 40.94 237 ASN A CA 1
ATOM 1807 C C . ASN A 1 237 ? 18.580 12.784 8.167 1.00 40.94 237 ASN A C 1
ATOM 1809 O O . ASN A 1 237 ? 18.300 12.094 9.154 1.00 40.94 237 ASN A O 1
ATOM 1813 N N . GLN A 1 238 ? 19.846 12.927 7.760 1.00 42.00 238 GLN A N 1
ATOM 1814 C CA . GLN A 1 238 ? 20.988 12.365 8.492 1.00 42.00 238 GLN A CA 1
ATOM 1815 C C . GLN A 1 238 ? 21.271 13.129 9.790 1.00 42.00 238 GLN A C 1
ATOM 1817 O O . GLN A 1 238 ? 21.493 12.506 10.833 1.00 42.00 238 GLN A O 1
ATOM 1822 N N . THR A 1 239 ? 21.176 14.459 9.766 1.00 39.38 239 THR A N 1
ATOM 1823 C CA . THR A 1 239 ? 21.343 15.307 10.956 1.00 39.38 239 THR A CA 1
ATOM 1824 C C . THR A 1 239 ? 20.224 15.056 11.970 1.00 39.38 239 THR A C 1
ATOM 1826 O O . THR A 1 239 ? 20.478 14.974 13.173 1.00 39.38 239 THR A O 1
ATOM 1829 N N . GLN A 1 240 ? 18.998 14.810 11.498 1.00 37.38 240 GLN A N 1
ATOM 1830 C CA . GLN A 1 240 ? 17.859 14.448 12.338 1.00 37.38 240 GLN A CA 1
ATOM 1831 C C . GLN A 1 240 ? 18.033 13.057 12.971 1.00 37.38 240 GLN A C 1
ATOM 1833 O O . GLN A 1 240 ? 17.825 12.920 14.172 1.00 37.38 240 GLN A O 1
ATOM 1838 N N . LYS A 1 241 ? 18.524 12.046 12.236 1.00 37.31 241 LYS A N 1
ATOM 1839 C CA . LYS A 1 241 ? 18.878 10.729 12.814 1.00 37.31 241 LYS A CA 1
ATOM 1840 C C . LYS A 1 241 ? 20.025 10.792 13.829 1.00 37.31 241 LYS A C 1
ATOM 1842 O O . LYS A 1 241 ? 19.995 10.054 14.812 1.00 37.31 241 LYS A O 1
ATOM 1847 N N . SER A 1 242 ? 21.013 11.660 13.610 1.00 37.03 242 SER A N 1
ATOM 1848 C CA . SER A 1 242 ? 22.131 11.865 14.541 1.00 37.03 242 SER A CA 1
ATOM 1849 C C . SER A 1 242 ? 21.671 12.538 15.843 1.00 37.03 242 SER A C 1
ATOM 1851 O O . SER A 1 242 ? 22.046 12.109 16.932 1.00 37.03 242 SER A O 1
ATOM 1853 N N . LYS A 1 243 ? 20.763 13.520 15.753 1.00 34.44 243 LYS A N 1
ATOM 1854 C CA . LYS A 1 243 ? 20.264 14.303 16.897 1.00 34.44 243 LYS A CA 1
ATOM 1855 C C . LYS A 1 243 ? 19.434 13.500 17.913 1.00 34.44 243 LYS A C 1
ATOM 1857 O O . LYS A 1 243 ? 19.326 13.922 19.059 1.00 34.44 243 LYS A O 1
ATOM 1862 N N . TYR A 1 244 ? 18.889 12.342 17.526 1.00 41.09 244 TYR A N 1
ATOM 1863 C CA . TYR A 1 244 ? 18.176 11.421 18.431 1.00 41.09 244 TYR A CA 1
ATOM 1864 C C . TYR A 1 244 ? 19.058 10.289 18.996 1.00 41.09 244 TYR A C 1
ATOM 1866 O O . TYR A 1 244 ? 18.562 9.429 19.725 1.00 41.09 244 TYR A O 1
ATOM 1874 N N . ARG A 1 245 ? 20.371 10.290 18.721 1.00 32.38 245 ARG A N 1
ATOM 1875 C CA . ARG A 1 245 ? 21.357 9.464 19.434 1.00 32.38 245 ARG A CA 1
ATOM 1876 C C . ARG A 1 245 ? 21.888 10.277 20.627 1.00 32.38 245 ARG A C 1
ATOM 1878 O O . ARG A 1 245 ? 22.645 11.223 20.466 1.00 32.38 245 ARG A O 1
ATOM 1885 N N . HIS A 1 246 ? 21.400 9.947 21.819 1.00 38.19 246 HIS A N 1
ATOM 1886 C CA . HIS A 1 246 ? 21.630 10.650 23.092 1.00 38.19 246 HIS A CA 1
ATOM 1887 C C . HIS A 1 246 ? 23.106 10.580 23.594 1.00 38.19 246 HIS A C 1
ATOM 1889 O O . HIS A 1 246 ? 23.926 9.901 22.977 1.00 38.19 246 HIS A O 1
ATOM 1895 N N . PRO A 1 247 ? 23.494 11.292 24.679 1.00 40.44 247 PRO A N 1
ATOM 1896 C CA . PRO A 1 247 ? 24.402 12.432 24.636 1.00 40.44 247 PRO A CA 1
ATOM 1897 C C . PRO A 1 247 ? 25.734 12.131 25.341 1.00 40.44 247 PRO A C 1
ATOM 1899 O O . PRO A 1 247 ? 25.810 12.178 26.559 1.00 40.44 247 PRO A O 1
ATOM 1902 N N . PHE A 1 248 ? 26.814 11.877 24.616 1.00 31.17 248 PHE A N 1
ATOM 1903 C CA . PHE A 1 248 ? 28.153 11.922 25.207 1.00 31.17 248 PHE A CA 1
ATOM 1904 C C . PHE A 1 248 ? 29.133 12.375 24.133 1.00 31.17 248 PHE A C 1
ATOM 1906 O O . PHE A 1 248 ? 29.492 11.586 23.268 1.00 31.17 248 PHE A O 1
ATOM 1913 N N . CYS A 1 249 ? 29.445 13.678 24.166 1.00 28.09 249 CYS A N 1
ATOM 1914 C CA . CYS A 1 249 ? 30.698 14.344 23.773 1.00 28.09 249 CYS A CA 1
ATOM 1915 C C . CYS A 1 249 ? 30.416 15.809 23.373 1.00 28.09 249 CYS A C 1
ATOM 1917 O O . CYS A 1 249 ? 30.051 16.107 22.241 1.00 28.09 249 CYS A O 1
ATOM 1919 N N . HIS A 1 250 ? 30.600 16.731 24.322 1.00 26.52 250 HIS A N 1
ATOM 1920 C CA . HIS A 1 250 ? 31.039 18.115 24.055 1.00 26.52 250 HIS A CA 1
ATOM 1921 C C . HIS A 1 250 ? 32.585 18.139 24.023 1.00 26.52 250 HIS A C 1
ATOM 1923 O O . HIS A 1 250 ? 33.165 17.170 24.524 1.00 26.52 250 HIS A O 1
ATOM 1929 N N . PRO A 1 251 ? 33.284 19.196 23.534 1.00 35.78 251 PRO A N 1
ATOM 1930 C CA . PRO A 1 251 ? 32.856 20.574 23.198 1.00 35.78 251 PRO A CA 1
ATOM 1931 C C . PRO A 1 251 ? 33.183 20.959 21.717 1.00 35.78 251 PRO A C 1
ATOM 1933 O O . PRO A 1 251 ? 33.836 20.195 21.024 1.00 35.78 251 PRO A O 1
ATOM 1936 N N . CYS A 1 252 ? 32.671 22.017 21.069 1.00 25.30 252 CYS A N 1
ATOM 1937 C CA . CYS A 1 252 ? 32.865 23.456 21.302 1.00 25.30 252 CYS A CA 1
ATOM 1938 C C . CYS A 1 252 ? 31.906 24.290 20.411 1.00 25.30 252 CYS A C 1
ATOM 1940 O O . CYS A 1 252 ? 31.630 23.923 19.273 1.00 25.30 252 CYS A O 1
ATOM 1942 N N . SER A 1 253 ? 31.454 25.433 20.941 1.00 25.69 253 SER A N 1
ATOM 1943 C CA . SER A 1 253 ? 30.734 26.539 20.262 1.00 25.69 253 SER A CA 1
ATOM 1944 C C . SER A 1 253 ? 31.757 27.536 19.655 1.00 25.69 253 SER A C 1
ATOM 1946 O O . SER A 1 253 ? 32.915 27.467 20.080 1.00 25.69 253 SER A O 1
ATOM 1948 N N . PRO A 1 254 ? 31.421 28.454 18.711 1.00 36.06 254 PRO A N 1
ATOM 1949 C CA . PRO A 1 254 ? 30.625 29.650 19.037 1.00 36.06 254 PRO A CA 1
ATOM 1950 C C . PRO A 1 254 ? 29.601 30.119 17.963 1.00 36.06 254 PRO A C 1
ATOM 1952 O O . PRO A 1 254 ? 29.962 30.434 16.838 1.00 36.06 254 PRO A O 1
ATOM 1955 N N . ASN A 1 255 ? 28.362 30.335 18.433 1.00 24.64 255 ASN A N 1
ATOM 1956 C CA . ASN A 1 255 ? 27.635 31.627 18.421 1.00 24.64 255 ASN A CA 1
ATOM 1957 C C . ASN A 1 255 ? 26.731 32.066 17.218 1.00 24.64 255 ASN A C 1
ATOM 1959 O O . ASN A 1 255 ? 27.164 32.102 16.074 1.00 24.64 255 ASN A O 1
ATOM 1963 N N . ILE A 1 256 ? 25.531 32.582 17.596 1.00 29.22 256 ILE A N 1
ATOM 1964 C CA . ILE A 1 256 ? 24.598 33.530 16.903 1.00 29.22 256 ILE A CA 1
ATOM 1965 C C . ILE A 1 256 ? 23.733 32.921 15.758 1.00 29.22 256 ILE A C 1
ATOM 1967 O O . ILE A 1 256 ? 24.281 32.349 14.836 1.00 29.22 256 ILE A O 1
ATOM 1971 N N . SER A 1 257 ? 22.391 33.005 15.640 1.00 25.53 257 SER A N 1
ATOM 1972 C CA . SER A 1 257 ? 21.287 33.695 16.340 1.00 25.53 257 SER A CA 1
ATOM 1973 C C . SER A 1 257 ? 19.920 33.189 15.802 1.00 25.53 257 SER A C 1
ATOM 1975 O O . SER A 1 257 ? 19.752 33.091 14.593 1.00 25.53 257 SER A O 1
ATOM 1977 N N . ASN A 1 258 ? 18.946 33.022 16.707 1.00 25.34 258 ASN A N 1
ATOM 1978 C CA . ASN A 1 258 ? 17.491 33.259 16.577 1.00 25.34 258 ASN A CA 1
ATOM 1979 C C . ASN A 1 258 ? 16.548 32.385 15.699 1.00 25.34 258 ASN A C 1
ATOM 1981 O O . ASN A 1 258 ? 16.586 32.400 14.476 1.00 25.34 258 ASN A O 1
ATOM 1985 N N . ASN A 1 259 ? 15.565 31.803 16.410 1.00 25.66 259 ASN A N 1
ATOM 1986 C CA . ASN A 1 259 ? 14.122 31.711 16.114 1.00 25.66 259 ASN A CA 1
ATOM 1987 C C . ASN A 1 259 ? 13.623 30.981 14.846 1.00 25.66 259 ASN A C 1
ATOM 1989 O O . ASN A 1 259 ? 13.479 31.578 13.790 1.00 25.66 259 ASN A O 1
ATOM 1993 N N . TYR A 1 260 ? 13.183 29.723 14.972 1.00 28.66 260 TYR A N 1
ATOM 1994 C CA . TYR A 1 260 ? 11.789 29.343 15.283 1.00 28.66 260 TYR A CA 1
ATOM 1995 C C . TYR A 1 260 ? 11.654 27.813 15.297 1.00 28.66 260 TYR A C 1
ATOM 1997 O O . TYR A 1 260 ? 12.197 27.086 14.471 1.00 28.66 260 TYR A O 1
ATOM 2005 N N . CYS A 1 261 ? 10.935 27.343 16.307 1.00 24.42 261 CYS A N 1
ATOM 2006 C CA . CYS A 1 261 ? 10.625 25.953 16.588 1.00 24.42 261 CYS A CA 1
ATOM 2007 C C . CYS A 1 261 ? 9.330 25.537 15.858 1.00 24.42 261 CYS A C 1
ATOM 2009 O O . CYS A 1 261 ? 8.479 26.383 15.598 1.00 24.42 261 CYS A O 1
ATOM 2011 N N . ILE A 1 262 ? 9.149 24.218 15.704 1.00 29.47 262 ILE A N 1
ATOM 2012 C CA . ILE A 1 262 ? 7.895 23.486 15.422 1.00 29.47 262 ILE A CA 1
ATOM 2013 C C . ILE A 1 262 ? 7.544 23.301 13.930 1.00 29.47 262 ILE A C 1
ATOM 2015 O O . ILE A 1 262 ? 6.912 24.152 13.328 1.00 29.47 262 ILE A O 1
ATOM 2019 N N . TYR A 1 263 ? 7.837 22.115 13.377 1.00 26.91 263 TYR A N 1
ATOM 2020 C CA . TYR A 1 263 ? 6.801 21.202 12.860 1.00 26.91 263 TYR A CA 1
ATOM 2021 C C . TYR A 1 263 ? 7.342 19.766 12.803 1.00 26.91 263 TYR A C 1
ATOM 2023 O O . TYR A 1 263 ? 8.331 19.447 12.147 1.00 26.91 263 TYR A O 1
ATOM 2031 N N . VAL A 1 264 ? 6.690 18.911 13.584 1.00 31.56 264 VAL A N 1
ATOM 2032 C CA . VAL A 1 264 ? 7.006 17.504 13.809 1.00 31.56 264 VAL A CA 1
ATOM 2033 C C . VAL A 1 264 ? 6.462 16.664 12.653 1.00 31.56 264 VAL A C 1
ATOM 2035 O O . VAL A 1 264 ? 5.271 16.694 12.371 1.00 31.56 264 VAL A O 1
ATOM 2038 N N . SER A 1 265 ? 7.371 15.902 12.044 1.00 29.33 265 SER A N 1
ATOM 2039 C CA . SER A 1 265 ? 7.221 14.526 11.550 1.00 29.33 265 SER A CA 1
ATOM 2040 C C . SER A 1 265 ? 5.971 14.173 10.726 1.00 29.33 265 SER A C 1
ATOM 2042 O O . SER A 1 265 ? 4.877 13.979 11.252 1.00 29.33 265 SER A O 1
ATOM 2044 N N . ARG A 1 266 ? 6.170 13.956 9.419 1.00 30.67 266 ARG A N 1
ATOM 2045 C CA . ARG A 1 266 ? 5.202 13.289 8.533 1.00 30.67 266 ARG A CA 1
ATOM 2046 C C . ARG A 1 266 ? 5.922 12.313 7.590 1.00 30.67 266 ARG A C 1
ATOM 2048 O O . ARG A 1 266 ? 6.104 12.580 6.411 1.00 30.67 266 ARG A O 1
ATOM 2055 N N . GLN A 1 267 ? 6.327 11.169 8.134 1.00 30.23 267 GLN A N 1
ATOM 2056 C CA . GLN A 1 267 ? 6.456 9.920 7.378 1.00 30.23 267 GLN A CA 1
ATOM 2057 C C . GLN A 1 267 ? 5.871 8.794 8.227 1.00 30.23 267 GLN A C 1
ATOM 2059 O O . GLN A 1 267 ? 6.538 8.233 9.091 1.00 30.23 267 GLN A O 1
ATOM 2064 N N . ILE A 1 268 ? 4.591 8.518 7.999 1.00 31.17 268 ILE A N 1
ATOM 2065 C CA . ILE A 1 268 ? 3.958 7.241 8.313 1.00 31.17 268 ILE A CA 1
ATOM 2066 C C . ILE A 1 268 ? 3.111 6.902 7.082 1.00 31.17 268 ILE A C 1
ATOM 2068 O O . ILE A 1 268 ? 2.359 7.763 6.616 1.00 31.17 268 ILE A O 1
ATOM 2072 N N . PHE A 1 269 ? 3.272 5.650 6.643 1.00 36.03 269 PHE A N 1
ATOM 2073 C CA . PHE A 1 269 ? 2.761 4.956 5.452 1.00 36.03 269 PHE A CA 1
ATOM 2074 C C . PHE A 1 269 ? 3.623 5.053 4.190 1.00 36.03 269 PHE A C 1
ATOM 2076 O O . PHE A 1 269 ? 3.773 6.158 3.627 1.00 36.03 269 PHE A O 1
#

Secondary structure (DSSP, 8-state):
----HHHHHHHHHHHHHHHHHHTT--SHHHHHHHHHHHHHHHHS-HHHHHHHHHHHHHHHHHHHHHHHHHHHHHHHHHHHHHHTTHHHHHHHHHHHH--SHHHHHHHHHHHHHHHHHHH-HHHHHHHHHHHHHHHHHHTT--HHHHHHHHIIIIIIIIHHH-TTT-HHHHHHHHHHT--HHHHHHHHHHHHHHHHHHHHHHHHHHHTTT-----THHHHHHHHHHTSHHHHHHHHHHHHHHHHTS------------------------

=== Feature glossary ===
A reading guide for the features in this record.

Start from the sequence.

  · Sequence gives the chain of amino acids in standard one-letter code (A=alanine, C=cysteine, …, Y=tyrosine), read N→C. It is the only feature that is directly encoded by the gene; all structural features are derived from the folded form of this sequence.

Fold it, and you get atomic coordinates and the backbone conformation that goes with them.

  · The mmCIF table is the protein's shape written out atom by atom. For each backbone N, Cα, C, and carbonyl O, it records an (x, y, z) coordinate triple in Å plus the residue type, chain letter, and residue number.

  · Backbone dihedral angles. Every residue except chain termini has a φ (preceding-C → N → Cα → C) and a ψ (N → Cα → C → next-N). They are reported in degrees following the IUPAC sign convention. Secondary structure is essentially a statement about which (φ, ψ) basin each residue occupies.

  · DSSP 8-state secondary structure assigns each residue one of H (α-helix), G (3₁₀-helix), I (π-helix), E (extended β-strand), B (isolated β-bridge), T (hydrogen-bonded turn), S (bend), or '-' (coil). The assignment is computed from backbone hydrogen-bond geometry via the Kabsch–Sander algorithm.

  · P-SEA three-state annotation labels each residue as helix, strand, or coil based purely on the geometry of the Cα trace. It serves as a fallback when the full backbone (and thus DSSP) is unavailable.

Summarize the fold with a handful of shape descriptors and a per-residue structural alphabet.

  · Radius of gyration (Rg) is the root-mean-square distance of Cα atoms from their centroid — a single number for overall size and compactness. A globular domain of N residues has Rg ≈ 2.2·N^0.38 Å; an extended or disordered chain has a much larger Rg. The Cα contact count is the number of residue pairs whose Cα atoms are within 8 Å and are more than four positions apart in sequence — a standard proxy for tertiary packing density. The bounding box is the smallest axis-aligned box enclosing all Cα atoms.

  · Foldseek's 3Di representation compresses backbone geometry into a per-residue letter drawn from a learned twenty-state alphabet. It capt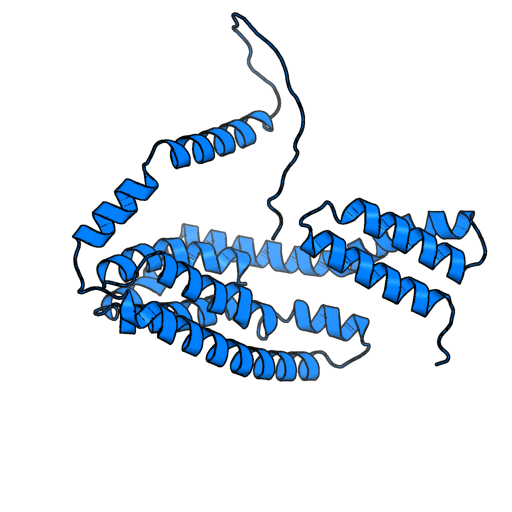ures the tertiary interaction pattern around each residue — which residues are packed against it in space, regardless of where they are in sequence.

  · Accessible surface area quantifies burial. A residue with SASA near zero is packed into the hydrophobic core; one with SASA >100 Å² sits on the surface. Computed here via the Shrake–Rupley numerical algorithm with a 1.4 Å probe.

Ask how reliable the model is.

  · For AlphaFold models, the B-factor field carries pLDDT — the model's own estimate of local accuracy on a 0–100 scale. Regions with pLDDT<50 should be treated as essentially unmodeled; they often correspond to intrinsically disordered segments.

  · For experimental (PDB) structures, the B-factor (temperature factor) quantifies the positional spread of each atom in the crystal — a combination of thermal vibration and static disorder — in units of Å². High B-factors mark flexible loops or poorly resolved regions; low B-factors mark the rigid, well-ordered core.

  · PAE(i, j) answers: if I align the predicted and true structures on residue i, how far off (in Å) do I expect residue j to be? A block-diagonal PAE matrix with low values on the blocks and high values off-diagonal is the signature of a multi-domain protein with confidently predicted domains but uncertain inter-domain orientation.

Place it in context: what it resembles, what it is annotated as, and how it looks.

  · Structural nearest neighbors (via Foldseek easy-search vs the PDB). Reported per hit: target PDB id, E-value, and alignment TM-score. A TM-score above ~0.5 is the conventional threshold for 'same fold'.

  · Functional annotations link the protein to curated databases. InterPro entries identify conserved domains and families by matching the sequence against member-database signatures (Pfam, PROSITE, CDD, …). Gene Ontology (GO) terms describe molecular function, biological process, and cellular component in a controlled vocabulary. CATH places the structure in a hierarchical fold classification (Class/Architecture/Topology/Homologous-superfamily). The organism is the source species.

  · Plot images: a contact map (which residues are close in 3D, as an N×N binary image), a Ramachandran scatter (backbone torsion angles, revealing secondary-structure composition at a glance), and — for AlphaFold structures — a PAE heatmap (pairwise prediction confidence).

  · Structure images are PyMOL renders from six orthogonal camera directions. Cartoon representation draws helices as coils and strands as arrows; sticks shows the backbone as bonds; surface shows the solvent-excluded envelope. Rainbow coloring maps sequence position to hue (blue→red, N→C); chain coloring assigns a distinct color per polypeptide.